Protein AF-A0A1H1LG69-F1 (afdb_monomer)

Sequence (280 aa):
MKAALLSVALVLSQLLGALAPTVALAAESSSWFDNPNGTRYISDVVGVTREQVVGELESHQGDSFYLGTPYLGLGDTGDMPRPNGDHGSYRAGMQCTGFVCYVMAAAGGNPYSALSTNGANWWNTNVWERICKAQDVVSYRFDTKEELLASGLAQRGDIIVATPDSSVPVSGTDRYGNTWDGHAGFFWGSSPSDDLMWHSVHSSNGFGTIESGNQTSAIQGKVWPSHYILIPLGQSRGRVTVTKASSDPAVTDGNTLYSVGEPYTASSLTRAARRTRGCA

Organism: NCBI:txid604330

Structure (mmCIF, N/CA/C/O backbone):
data_AF-A0A1H1LG69-F1
#
_entry.id   AF-A0A1H1LG69-F1
#
loop_
_atom_site.group_PDB
_atom_site.id
_atom_site.type_symbol
_atom_site.label_atom_id
_atom_site.label_alt_id
_atom_site.label_comp_id
_atom_site.label_asym_id
_atom_site.label_entity_id
_atom_site.label_seq_id
_atom_site.pdbx_PDB_ins_code
_atom_site.Cartn_x
_atom_site.Cartn_y
_atom_site.Cartn_z
_atom_site.occupancy
_atom_site.B_iso_or_equiv
_atom_site.auth_seq_id
_atom_site.auth_comp_id
_atom_site.auth_asym_id
_atom_site.auth_atom_id
_atom_site.pdbx_PDB_model_num
ATOM 1 N N . MET A 1 1 ? -8.759 56.952 61.881 1.00 35.69 1 MET A N 1
ATOM 2 C CA . MET A 1 1 ? -7.700 57.410 60.954 1.00 35.69 1 MET A CA 1
ATOM 3 C C . MET A 1 1 ? -6.844 56.176 60.660 1.00 35.69 1 MET A C 1
ATOM 5 O O . MET A 1 1 ? -6.066 55.820 61.522 1.00 35.69 1 MET A O 1
ATOM 9 N N . LYS A 1 2 ? -7.125 55.272 59.706 1.00 37.56 2 LYS A N 1
ATOM 10 C CA . LYS A 1 2 ? -7.403 55.354 58.251 1.00 37.56 2 LYS A CA 1
ATOM 11 C C . LYS A 1 2 ? -6.275 56.027 57.453 1.00 37.56 2 LYS A C 1
ATOM 13 O O . LYS A 1 2 ? -6.295 57.245 57.355 1.00 37.56 2 LYS A O 1
ATOM 18 N N . ALA A 1 3 ? -5.364 55.205 56.915 1.00 29.89 3 ALA A N 1
ATOM 19 C CA . ALA A 1 3 ? -4.505 55.357 55.719 1.00 29.89 3 ALA A CA 1
ATOM 20 C C . ALA A 1 3 ? -3.266 54.450 55.935 1.00 29.89 3 ALA A C 1
ATOM 22 O O . ALA A 1 3 ? -2.691 54.500 57.009 1.00 29.89 3 ALA A O 1
ATOM 23 N N . ALA A 1 4 ? -2.800 53.567 55.054 1.00 35.19 4 ALA A N 1
ATOM 24 C CA . ALA A 1 4 ? -3.052 53.381 53.638 1.00 35.19 4 ALA A CA 1
ATOM 25 C C . ALA A 1 4 ? -2.949 51.880 53.286 1.00 35.19 4 ALA A C 1
ATOM 27 O O . ALA A 1 4 ? -1.877 51.284 53.315 1.00 35.19 4 ALA A O 1
ATOM 28 N N . LEU A 1 5 ? -4.092 51.287 52.941 1.00 39.22 5 LEU A N 1
ATOM 29 C CA . LEU A 1 5 ? -4.178 50.284 51.885 1.00 39.22 5 LEU A CA 1
ATOM 30 C C . LEU A 1 5 ? -4.188 51.076 50.578 1.00 39.22 5 LEU A C 1
ATOM 32 O O . LEU A 1 5 ? -5.086 51.894 50.423 1.00 39.22 5 LEU A O 1
ATOM 36 N N . LEU A 1 6 ? -3.225 50.869 49.684 1.00 38.31 6 LEU A N 1
ATOM 37 C CA . LEU A 1 6 ? -3.410 50.926 48.229 1.00 38.31 6 LEU A CA 1
ATOM 38 C C . LEU A 1 6 ? -2.076 50.575 47.552 1.00 38.31 6 LEU A C 1
ATOM 40 O O . LEU A 1 6 ? -1.041 51.135 47.903 1.00 38.31 6 LEU A O 1
ATOM 44 N N . SER A 1 7 ? -2.152 49.727 46.524 1.00 40.62 7 SER A N 1
ATOM 45 C CA . SER A 1 7 ? -1.135 49.533 45.472 1.00 40.62 7 SER A CA 1
ATOM 46 C C . SER A 1 7 ? -0.167 48.350 45.583 1.00 40.62 7 SER A C 1
ATOM 48 O O . SER A 1 7 ? 1.003 48.512 45.278 1.00 40.62 7 SER A O 1
ATOM 50 N N . VAL A 1 8 ? -0.649 47.135 45.883 1.00 35.25 8 VAL A N 1
ATOM 51 C CA . VAL A 1 8 ? -0.059 45.897 45.301 1.00 35.25 8 VAL A CA 1
ATOM 52 C C . VAL A 1 8 ? -1.152 44.843 45.033 1.00 35.25 8 VAL A C 1
ATOM 54 O O . VAL A 1 8 ? -1.027 43.679 45.390 1.00 35.25 8 VAL A O 1
ATOM 57 N N . ALA A 1 9 ? -2.282 45.249 44.448 1.00 38.50 9 ALA A N 1
ATOM 58 C CA . ALA A 1 9 ? -3.373 44.330 44.080 1.00 38.50 9 ALA A CA 1
ATOM 59 C C . ALA A 1 9 ? -3.792 44.452 42.604 1.00 38.50 9 ALA A C 1
ATOM 61 O O . ALA A 1 9 ? -4.880 44.026 42.231 1.00 38.50 9 ALA A O 1
ATOM 62 N N . LEU A 1 10 ? -2.941 45.029 41.748 1.00 38.44 10 LEU A N 1
ATOM 63 C CA . LEU A 1 10 ? -3.283 45.273 40.344 1.00 38.44 10 LEU A CA 1
ATOM 64 C C . LEU A 1 10 ? -2.155 44.916 39.365 1.00 38.44 10 LEU A C 1
ATOM 66 O O . LEU A 1 10 ? -1.914 45.657 38.427 1.00 38.44 10 LEU A O 1
ATOM 70 N N . VAL A 1 11 ? -1.453 43.795 39.564 1.00 38.53 11 VAL A N 1
ATOM 71 C CA . VAL A 1 11 ? -0.605 43.204 38.498 1.00 38.53 11 VAL A CA 1
ATOM 72 C C . VAL A 1 11 ? -0.651 41.668 38.520 1.00 38.53 11 VAL A C 1
ATOM 74 O O . VAL A 1 11 ? 0.306 40.995 38.169 1.00 38.53 11 VAL A O 1
ATOM 77 N N . LEU A 1 12 ? -1.762 41.071 38.962 1.00 34.59 12 LEU A N 1
ATOM 78 C CA . LEU A 1 12 ? -1.908 39.605 38.972 1.00 34.59 12 LEU A CA 1
ATOM 79 C C . LEU A 1 12 ? -3.299 39.123 38.543 1.00 34.59 12 LEU A C 1
ATOM 81 O O . LEU A 1 12 ? -3.711 38.024 38.888 1.00 34.59 12 LEU A O 1
ATOM 85 N N . SER A 1 13 ? -4.017 39.933 37.756 1.00 40.59 13 SER A N 1
ATOM 86 C CA . SER A 1 13 ? -5.320 39.549 37.187 1.00 40.59 13 SER A CA 1
ATOM 87 C C . SER A 1 13 ? -5.442 39.808 35.676 1.00 40.59 13 SER A C 1
ATOM 89 O O . SER A 1 13 ? -6.539 39.953 35.152 1.00 40.59 13 SER A O 1
ATOM 91 N N . GLN A 1 14 ? -4.324 39.880 34.944 1.00 38.34 14 GLN A N 1
ATOM 92 C CA . GLN A 1 14 ? -4.348 40.058 33.479 1.00 38.34 14 GLN A CA 1
ATOM 93 C C . GLN A 1 14 ? -3.529 39.023 32.695 1.00 38.34 14 GLN A C 1
ATOM 95 O O . GLN A 1 14 ? -3.223 39.237 31.530 1.00 38.34 14 GLN A O 1
ATOM 100 N N . LEU A 1 15 ? -3.216 37.869 33.290 1.00 37.44 15 LEU A N 1
ATOM 101 C CA . LEU A 1 15 ? -2.534 36.782 32.572 1.00 37.44 15 LEU A CA 1
ATOM 102 C C . LEU A 1 15 ? -3.191 35.407 32.759 1.00 37.44 15 LEU A C 1
ATOM 104 O O . LEU A 1 15 ? -2.518 34.385 32.740 1.00 37.44 15 LEU A O 1
ATOM 108 N N . LEU A 1 16 ? -4.519 35.365 32.901 1.00 41.06 16 LEU A N 1
ATOM 109 C CA . LEU A 1 16 ? -5.282 34.107 32.871 1.00 41.06 16 LEU A CA 1
ATOM 110 C C . LEU A 1 16 ? -6.339 34.063 31.758 1.00 41.06 16 LEU A C 1
ATOM 112 O O . LEU A 1 16 ? -7.378 33.427 31.889 1.00 41.06 16 LEU A O 1
ATOM 116 N N . GLY A 1 17 ? -6.073 34.723 30.632 1.00 45.50 17 GLY A N 1
ATOM 117 C CA . GLY A 1 17 ? -7.005 34.732 29.509 1.00 45.50 17 GLY A CA 1
ATOM 118 C C . GLY A 1 17 ? -6.326 34.956 28.170 1.00 45.50 17 GLY A C 1
ATOM 119 O O . GLY A 1 17 ? -6.557 36.000 27.583 1.00 45.50 17 GLY A O 1
ATOM 120 N N . ALA A 1 18 ? -5.484 34.017 27.714 1.00 44.59 18 ALA A N 1
ATOM 121 C CA . ALA A 1 18 ? -5.120 33.864 26.290 1.00 44.59 18 ALA A CA 1
ATOM 122 C C . ALA A 1 18 ? -4.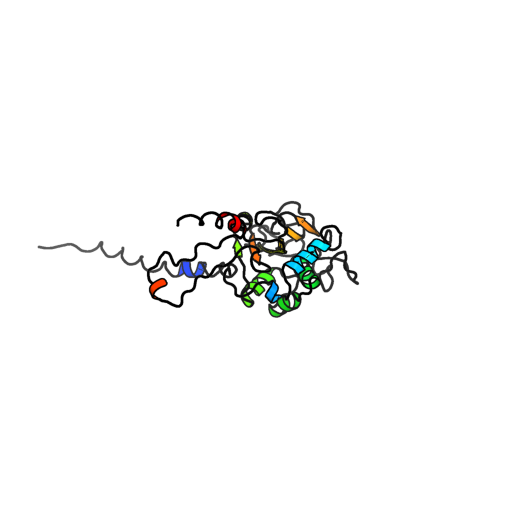224 32.636 25.978 1.00 44.59 18 ALA A C 1
ATOM 124 O O . ALA A 1 18 ? -3.434 32.691 25.044 1.00 44.59 18 ALA A O 1
ATOM 125 N N . LEU A 1 19 ? -4.313 31.515 26.708 1.00 39.50 19 LEU A N 1
ATOM 126 C CA . LEU A 1 19 ? -3.614 30.275 26.294 1.00 39.50 19 LEU A CA 1
ATOM 127 C C . LEU A 1 19 ? -4.517 29.276 25.550 1.00 39.50 19 LEU A C 1
ATOM 129 O O . LEU A 1 19 ? -4.058 28.218 25.134 1.00 39.50 19 LEU A O 1
ATOM 133 N N . ALA A 1 20 ? -5.788 29.623 25.340 1.00 48.28 20 ALA A N 1
ATOM 134 C CA . ALA A 1 20 ? -6.781 28.736 24.741 1.00 48.28 20 ALA A CA 1
ATOM 135 C C . ALA A 1 20 ? -7.027 28.850 23.213 1.00 48.28 20 ALA A C 1
ATOM 137 O O . ALA A 1 20 ? -7.904 28.128 22.751 1.00 48.28 20 ALA A O 1
ATOM 138 N N . PRO A 1 21 ? -6.301 29.644 22.390 1.00 38.34 21 PRO A N 1
ATOM 139 C CA . PRO A 1 21 ? -6.379 29.461 20.931 1.00 38.34 21 PRO A CA 1
ATOM 140 C C . PRO A 1 21 ? -5.129 28.839 20.289 1.00 38.34 21 PRO A C 1
ATOM 142 O O . PRO A 1 21 ? -5.211 28.354 19.165 1.00 38.34 21 PRO A O 1
ATOM 145 N N . THR A 1 22 ? -3.973 28.811 20.958 1.00 36.41 22 THR A N 1
ATOM 146 C CA . THR A 1 22 ? -2.712 28.410 20.301 1.00 36.41 22 THR A CA 1
ATOM 147 C C . THR A 1 22 ? -2.498 26.898 20.257 1.00 36.41 22 THR A C 1
ATOM 149 O O . THR A 1 22 ? -1.885 26.401 19.319 1.00 36.41 22 THR A O 1
ATOM 152 N N . VAL A 1 23 ? -3.037 26.151 21.228 1.00 38.22 23 VAL A N 1
ATOM 153 C CA . VAL A 1 23 ? -2.957 24.676 21.233 1.00 38.22 23 VAL A CA 1
ATOM 154 C C . VAL A 1 23 ? -3.992 24.058 20.283 1.00 38.22 23 VAL A C 1
ATOM 156 O O . VAL A 1 23 ? -3.733 23.016 19.693 1.00 38.22 23 VAL A O 1
ATOM 159 N N . ALA A 1 24 ? -5.127 24.731 20.056 1.00 37.66 24 ALA A N 1
ATOM 160 C CA . ALA A 1 24 ? -6.158 24.259 19.130 1.00 37.66 24 ALA A CA 1
ATOM 161 C C . ALA A 1 24 ? -5.717 24.350 17.656 1.00 37.66 24 ALA A C 1
ATOM 163 O O . ALA A 1 24 ? -5.999 23.438 16.890 1.00 37.66 24 ALA A O 1
ATOM 164 N N . LEU A 1 25 ? -4.952 25.382 17.267 1.00 38.91 25 LEU A N 1
ATOM 165 C CA . LEU A 1 25 ? -4.423 25.491 15.897 1.00 38.91 25 LEU A CA 1
ATOM 166 C C . LEU A 1 25 ? -3.211 24.583 15.616 1.00 38.91 25 LEU A C 1
ATOM 168 O O . LEU A 1 25 ? -2.902 24.339 14.453 1.00 38.91 25 LEU A O 1
ATOM 172 N N . ALA A 1 26 ? -2.528 24.075 16.647 1.00 36.53 26 ALA A N 1
ATOM 173 C CA . ALA A 1 26 ? -1.425 23.123 16.483 1.00 36.53 26 ALA A CA 1
ATOM 174 C C . ALA A 1 26 ? -1.895 21.655 16.415 1.00 36.53 26 ALA A C 1
ATOM 176 O O . ALA A 1 26 ? -1.141 20.799 15.963 1.00 36.53 26 ALA A O 1
ATOM 177 N N . ALA A 1 27 ? -3.133 21.361 16.831 1.00 38.38 27 ALA A N 1
ATOM 178 C CA . ALA A 1 27 ? -3.721 20.020 16.781 1.00 38.38 27 ALA A CA 1
ATOM 179 C C . ALA A 1 27 ? -4.446 19.704 15.455 1.00 38.38 27 ALA A C 1
ATOM 181 O O . ALA A 1 27 ? -4.817 18.557 15.216 1.00 38.38 27 ALA A O 1
ATOM 182 N N . GLU A 1 28 ? -4.637 20.690 14.572 1.00 40.91 28 GLU A N 1
ATOM 183 C CA . GLU A 1 28 ? -5.332 20.492 13.289 1.00 40.91 28 GLU A CA 1
ATOM 184 C C . GLU A 1 28 ? -4.417 20.114 12.110 1.00 40.91 28 GLU A C 1
ATOM 186 O O . GLU A 1 28 ? -4.904 19.920 10.997 1.00 40.91 28 GLU A O 1
ATOM 191 N N . SER A 1 29 ? -3.104 19.955 12.309 1.00 41.72 29 SER A N 1
ATOM 192 C CA . SER A 1 29 ? -2.175 19.667 11.202 1.00 41.72 29 SER A CA 1
ATOM 193 C C . SER A 1 29 ? -1.642 18.229 11.119 1.00 41.72 29 SER A C 1
ATOM 195 O O . SER A 1 29 ? -0.952 17.922 10.149 1.00 41.72 29 SER A O 1
ATOM 197 N N . SER A 1 30 ? -2.003 17.318 12.036 1.00 45.19 30 SER A N 1
ATOM 198 C CA . SER A 1 30 ? -1.575 15.899 11.994 1.00 45.19 30 SER A CA 1
ATOM 199 C C . SER A 1 30 ? -2.700 14.859 12.131 1.00 45.19 30 SER A C 1
ATOM 201 O O . SER A 1 30 ? -2.449 13.667 11.960 1.00 45.19 30 SER A O 1
ATOM 203 N N . SER A 1 31 ? -3.941 15.280 12.401 1.00 50.12 31 SER A N 1
ATOM 204 C CA . SER A 1 31 ? -5.047 14.388 12.792 1.00 50.12 31 SER A CA 1
ATOM 205 C C . SER A 1 31 ? -5.848 13.784 11.637 1.00 50.12 31 SER A C 1
ATOM 207 O O . SER A 1 31 ? -6.587 12.831 11.843 1.00 50.12 31 SER A O 1
ATOM 209 N N . TRP A 1 32 ? -5.729 14.305 10.416 1.00 55.59 32 TRP A N 1
ATOM 210 C CA . TRP A 1 32 ? -6.651 13.925 9.339 1.00 55.59 32 TRP A CA 1
ATOM 211 C C . TRP A 1 32 ? -6.414 12.517 8.769 1.00 55.59 32 TRP A C 1
ATOM 213 O O . TRP A 1 32 ? -7.312 11.947 8.154 1.00 55.59 32 TRP A O 1
ATOM 223 N N . PHE A 1 33 ? -5.215 11.961 8.954 1.00 67.75 33 PHE A N 1
ATOM 224 C CA . PHE A 1 33 ? -4.860 10.605 8.523 1.00 67.75 33 PHE A CA 1
ATOM 225 C C . PHE A 1 33 ? -5.370 9.512 9.444 1.00 67.75 33 PHE A C 1
ATOM 227 O O . PHE A 1 33 ? -5.476 8.358 9.030 1.00 67.75 33 PHE A O 1
ATOM 234 N N . ASP A 1 34 ? -5.625 9.863 10.697 1.00 87.69 34 ASP A N 1
ATOM 235 C CA . ASP A 1 34 ? -6.194 8.943 11.656 1.00 87.69 34 ASP A CA 1
ATOM 236 C C . ASP A 1 34 ? -7.715 9.020 11.522 1.00 87.69 34 ASP A C 1
ATOM 238 O O . ASP A 1 34 ? -8.390 9.824 12.163 1.00 87.69 34 ASP A O 1
ATOM 242 N N . ASN A 1 35 ? -8.244 8.217 10.600 1.00 92.88 35 ASN A N 1
ATOM 243 C CA . ASN A 1 35 ? -9.665 8.120 10.305 1.00 92.88 35 ASN A CA 1
ATOM 244 C C . ASN A 1 35 ? -10.183 6.711 10.634 1.00 92.88 35 ASN A C 1
ATOM 246 O O . ASN A 1 35 ? -10.581 5.964 9.737 1.00 92.88 35 ASN A O 1
ATOM 250 N N . PRO A 1 36 ? -10.212 6.310 11.918 1.00 91.50 36 PRO A N 1
ATOM 251 C CA . PRO A 1 36 ? -10.688 4.985 12.314 1.00 91.50 36 PRO A CA 1
ATOM 252 C C . PRO A 1 36 ? -12.183 4.768 12.024 1.00 91.50 36 PRO A C 1
ATOM 254 O O . PRO A 1 36 ? -12.643 3.627 12.032 1.00 91.50 36 PRO A O 1
ATOM 257 N N . ASN A 1 37 ? -12.931 5.851 11.779 1.00 89.38 37 ASN A N 1
ATOM 258 C CA . ASN A 1 37 ? -14.378 5.859 11.554 1.00 89.38 37 ASN A CA 1
ATOM 259 C C . ASN A 1 37 ? -14.764 6.119 10.088 1.00 89.38 37 ASN A C 1
ATOM 261 O O . ASN A 1 37 ? -15.932 6.411 9.826 1.00 89.38 37 ASN A O 1
ATOM 265 N N . GLY A 1 38 ? -13.809 6.032 9.154 1.00 92.38 38 GLY A N 1
ATOM 266 C CA . GLY A 1 38 ? -14.079 6.219 7.730 1.00 92.38 38 GLY A CA 1
ATOM 267 C C . GLY A 1 38 ? -15.199 5.306 7.228 1.00 92.38 38 GLY A C 1
ATOM 268 O O . GLY A 1 38 ? -15.365 4.171 7.683 1.00 92.38 38 GLY A O 1
ATOM 269 N N . THR A 1 39 ? -15.994 5.803 6.285 1.00 93.50 39 THR A N 1
ATOM 270 C CA . THR A 1 39 ? -17.161 5.079 5.757 1.00 93.50 39 THR A CA 1
ATOM 271 C C . THR A 1 39 ? -16.812 4.015 4.720 1.00 93.50 39 THR A C 1
ATOM 273 O O . THR A 1 39 ? -17.683 3.226 4.343 1.00 93.50 39 THR A O 1
ATOM 276 N N . ARG A 1 40 ? -15.562 3.978 4.240 1.00 95.19 40 ARG A N 1
ATOM 277 C CA . ARG A 1 40 ? -15.105 3.072 3.176 1.00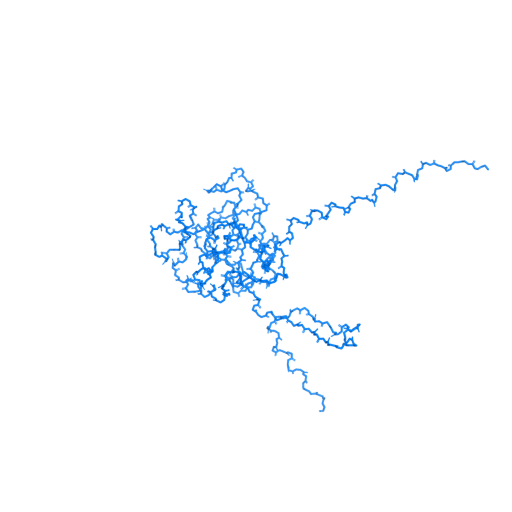 95.19 40 ARG A CA 1
ATOM 278 C C . ARG A 1 40 ? -13.733 2.485 3.479 1.00 95.19 40 ARG A C 1
ATOM 280 O O . ARG A 1 40 ? -12.924 3.085 4.177 1.00 95.19 40 ARG A O 1
ATOM 287 N N . TYR A 1 41 ? -13.427 1.342 2.886 1.00 97.00 41 TYR A N 1
ATOM 288 C CA . TYR A 1 41 ? -12.067 0.811 2.804 1.00 97.00 41 TYR A CA 1
ATOM 289 C C . TYR A 1 41 ? -11.454 1.104 1.434 1.00 97.00 41 TYR A C 1
ATOM 291 O O . TYR A 1 41 ? -12.166 1.364 0.462 1.00 97.00 41 TYR A O 1
ATOM 299 N N . ILE A 1 42 ? -10.122 1.045 1.322 1.00 96.81 42 ILE A N 1
ATOM 300 C CA . ILE A 1 42 ? -9.445 1.325 0.042 1.00 96.81 42 ILE A CA 1
ATOM 301 C C . ILE A 1 42 ? -9.872 0.333 -1.053 1.00 96.81 42 ILE A C 1
ATOM 303 O O . ILE A 1 42 ? -9.978 0.711 -2.218 1.00 96.81 42 ILE A O 1
ATOM 307 N N . SER A 1 43 ? -10.229 -0.893 -0.662 1.00 96.75 43 SER A N 1
ATOM 308 C CA . SER A 1 43 ? -10.890 -1.909 -1.491 1.00 96.75 43 SER A CA 1
ATOM 309 C C . SER A 1 43 ? -12.143 -1.391 -2.198 1.00 96.75 43 SER A C 1
ATOM 311 O O . SER A 1 43 ? -12.307 -1.605 -3.398 1.00 96.75 43 SER A O 1
ATOM 313 N N . ASP A 1 44 ? -12.993 -0.650 -1.482 1.00 96.62 44 ASP A N 1
ATOM 314 C CA . ASP A 1 44 ? -14.245 -0.104 -2.014 1.00 96.62 44 ASP A CA 1
ATOM 315 C C . ASP A 1 44 ? -13.984 1.035 -3.000 1.00 96.62 44 ASP A C 1
ATOM 317 O O . ASP A 1 44 ? -14.818 1.327 -3.856 1.00 96.62 44 ASP A O 1
ATOM 321 N N . VAL A 1 45 ? -12.853 1.729 -2.848 1.00 96.31 45 VAL A N 1
ATOM 322 C CA . VAL A 1 45 ? -12.450 2.841 -3.715 1.00 96.31 45 VAL A CA 1
ATOM 323 C C . VAL A 1 45 ? -11.890 2.327 -5.034 1.00 96.31 45 VAL A C 1
ATOM 325 O O . VAL A 1 45 ? -12.238 2.857 -6.087 1.00 96.31 45 VAL A O 1
ATOM 328 N N . VAL A 1 46 ? -11.033 1.306 -4.988 1.00 96.56 46 VAL A N 1
ATOM 329 C CA . VAL A 1 46 ? -10.353 0.784 -6.184 1.00 96.56 46 VAL A CA 1
ATOM 330 C C . VAL A 1 46 ? -11.089 -0.386 -6.839 1.00 96.56 46 VAL A C 1
ATOM 332 O O . VAL A 1 46 ? -10.761 -0.735 -7.968 1.00 96.56 46 VAL A O 1
ATOM 335 N N . GLY A 1 47 ? -12.078 -0.984 -6.171 1.00 97.19 47 GLY A N 1
ATOM 336 C CA . GLY A 1 47 ? -12.889 -2.075 -6.715 1.00 97.19 47 GLY A CA 1
ATOM 337 C C . GLY A 1 47 ? -12.224 -3.454 -6.658 1.00 97.19 47 GLY A C 1
ATOM 338 O O . GLY A 1 47 ? -12.330 -4.207 -7.619 1.00 97.19 47 GLY A O 1
ATOM 339 N N . VAL A 1 48 ? -11.549 -3.787 -5.553 1.00 97.44 48 VAL A N 1
ATOM 340 C CA . VAL A 1 48 ? -10.980 -5.130 -5.283 1.00 97.44 48 VAL A CA 1
ATOM 341 C C . VAL A 1 48 ? -11.326 -5.584 -3.875 1.00 97.44 48 VAL A C 1
ATOM 343 O O . VAL A 1 48 ? -11.662 -4.755 -3.040 1.00 97.44 48 VAL A O 1
ATOM 346 N N . THR A 1 49 ? -11.176 -6.868 -3.565 1.00 96.62 49 THR A N 1
ATOM 347 C CA . THR A 1 49 ? -11.186 -7.369 -2.183 1.00 96.62 49 THR A CA 1
ATOM 348 C C . THR A 1 49 ? -9.774 -7.670 -1.681 1.00 96.62 49 THR A C 1
ATOM 350 O O . THR A 1 49 ? -8.836 -7.848 -2.464 1.00 96.62 49 THR A O 1
ATOM 353 N N . ARG A 1 50 ? -9.613 -7.792 -0.355 1.00 97.19 50 ARG A N 1
ATOM 354 C CA . ARG A 1 50 ? -8.354 -8.260 0.246 1.00 97.19 50 ARG A CA 1
ATOM 355 C C . ARG A 1 50 ? -7.943 -9.625 -0.298 1.00 97.19 50 ARG A C 1
ATOM 357 O O . ARG A 1 50 ? -6.769 -9.845 -0.558 1.00 97.19 50 ARG A O 1
ATOM 364 N N . GLU A 1 51 ? -8.898 -10.535 -0.470 1.00 96.38 51 GLU A N 1
ATOM 365 C CA . GLU A 1 51 ? -8.666 -11.879 -1.004 1.00 96.38 51 GLU A CA 1
ATOM 366 C C . GLU A 1 51 ? -8.066 -11.831 -2.409 1.00 96.38 51 GLU A C 1
ATOM 368 O O . GLU A 1 51 ? -7.159 -12.603 -2.692 1.00 96.38 51 GLU A O 1
ATOM 373 N N . GLN A 1 52 ? -8.539 -10.923 -3.268 1.00 98.31 52 GLN A N 1
ATOM 374 C CA . GLN A 1 52 ? -8.016 -10.778 -4.627 1.00 98.31 52 GLN A CA 1
ATOM 375 C C . GLN A 1 52 ? -6.583 -10.239 -4.619 1.00 98.31 52 GLN A C 1
ATOM 377 O O . GLN A 1 52 ? -5.719 -10.804 -5.281 1.00 98.31 52 GLN A O 1
ATOM 382 N N . VAL A 1 53 ? -6.309 -9.196 -3.828 1.00 98.56 53 VAL A N 1
ATOM 383 C CA . VAL A 1 53 ? -4.958 -8.614 -3.723 1.00 98.56 53 VAL A CA 1
ATOM 384 C C . VAL A 1 53 ? -3.967 -9.601 -3.107 1.00 98.56 53 VAL A C 1
ATOM 386 O O . VAL A 1 53 ? -2.865 -9.777 -3.619 1.00 98.56 53 VAL A O 1
ATOM 389 N N . VAL A 1 54 ? -4.349 -10.267 -2.014 1.00 98.38 54 VAL A N 1
ATOM 390 C CA . VAL A 1 54 ? -3.499 -11.281 -1.379 1.00 98.38 54 VAL A CA 1
ATOM 391 C C . VAL A 1 54 ? -3.312 -12.478 -2.306 1.00 98.38 54 VAL A C 1
ATOM 393 O O . VAL A 1 54 ? -2.195 -12.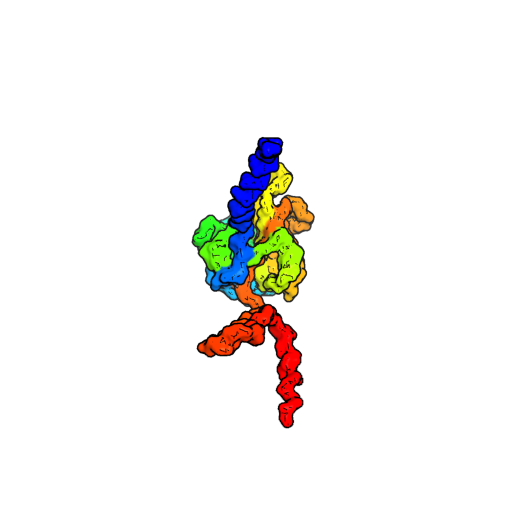960 -2.411 1.00 98.38 54 VAL A O 1
ATOM 396 N N . GLY A 1 55 ? -4.356 -12.916 -3.014 1.00 98.31 55 GLY A N 1
ATOM 397 C CA . GLY A 1 55 ? -4.269 -14.012 -3.978 1.00 98.31 55 GLY A CA 1
ATOM 398 C C . GLY A 1 55 ? -3.294 -13.728 -5.122 1.00 98.31 55 GLY A C 1
ATOM 399 O O . GLY A 1 55 ? -2.487 -14.594 -5.442 1.00 98.31 55 GLY A O 1
ATOM 400 N N . GLU A 1 56 ? -3.318 -12.512 -5.675 1.00 98.56 56 GLU A N 1
ATOM 401 C CA . GLU A 1 56 ? -2.368 -12.045 -6.698 1.00 98.56 56 GLU A CA 1
ATOM 402 C C . GLU A 1 56 ? -0.918 -12.039 -6.186 1.00 98.56 56 GLU A C 1
ATOM 404 O O . GLU A 1 56 ? 0.010 -12.472 -6.864 1.00 98.56 56 GLU A O 1
ATOM 409 N N . LEU A 1 57 ? -0.692 -11.574 -4.958 1.00 98.50 57 LEU A N 1
ATOM 410 C CA . LEU A 1 57 ? 0.645 -11.612 -4.362 1.00 98.50 57 LEU A CA 1
ATOM 411 C C . LEU A 1 57 ? 1.084 -13.058 -4.066 1.00 98.50 57 LEU A C 1
ATOM 413 O O . LEU A 1 57 ? 2.218 -13.438 -4.348 1.00 98.50 57 LEU A O 1
ATOM 417 N N . GLU A 1 58 ? 0.195 -13.894 -3.525 1.00 98.38 58 GLU A N 1
ATOM 418 C CA . GLU A 1 58 ? 0.486 -15.292 -3.184 1.00 98.38 58 GLU A CA 1
ATOM 419 C C . GLU A 1 58 ? 0.749 -16.163 -4.421 1.00 98.38 58 GLU A C 1
ATOM 421 O O . GLU A 1 58 ? 1.571 -17.078 -4.332 1.00 98.38 58 GLU A O 1
ATOM 426 N N . SER A 1 59 ? 0.137 -15.876 -5.579 1.00 98.12 59 SER A N 1
ATOM 427 C CA . SER A 1 59 ? 0.449 -16.581 -6.833 1.00 98.12 59 SER A CA 1
ATOM 428 C C . SER A 1 59 ? 1.864 -16.307 -7.337 1.00 98.12 59 SER A C 1
ATOM 430 O O . SER A 1 59 ? 2.415 -17.140 -8.054 1.00 98.12 59 SER A O 1
ATOM 432 N N . HIS A 1 60 ? 2.468 -15.196 -6.909 1.00 97.88 60 HIS A N 1
ATOM 433 C CA . HIS A 1 60 ? 3.790 -14.737 -7.338 1.00 97.88 60 HIS A CA 1
ATOM 434 C C . HIS A 1 60 ? 4.839 -14.712 -6.213 1.00 97.88 60 HIS A C 1
ATOM 436 O O . HIS A 1 60 ? 5.965 -14.258 -6.404 1.00 97.88 60 HIS A O 1
ATOM 442 N N . GLN A 1 61 ? 4.515 -15.228 -5.021 1.00 95.50 61 GLN A N 1
ATOM 443 C CA . GLN A 1 61 ? 5.442 -15.237 -3.875 1.00 95.50 61 GLN A CA 1
ATOM 444 C C . GLN A 1 61 ? 6.657 -16.156 -4.074 1.00 95.50 61 GLN A C 1
ATOM 446 O O . GLN A 1 61 ? 7.651 -16.031 -3.364 1.00 95.50 61 GLN A O 1
ATOM 451 N N . GLY A 1 62 ? 6.547 -17.117 -4.996 1.00 94.50 62 GLY A N 1
ATOM 452 C CA . GLY A 1 62 ? 7.568 -18.128 -5.278 1.00 94.50 62 GLY A CA 1
ATOM 453 C C . GLY A 1 62 ? 8.238 -17.980 -6.642 1.00 94.50 62 GLY A C 1
ATOM 454 O O . GLY A 1 62 ? 8.995 -18.869 -7.027 1.00 94.50 62 GLY A O 1
ATOM 455 N N . ASP A 1 63 ? 7.950 -16.909 -7.384 1.00 96.94 63 ASP A N 1
ATOM 456 C CA . ASP A 1 63 ? 8.500 -16.680 -8.717 1.00 96.94 63 ASP A CA 1
ATOM 457 C C . ASP A 1 63 ? 9.164 -15.298 -8.843 1.00 96.94 63 ASP A C 1
ATOM 459 O O . ASP A 1 63 ? 9.302 -14.544 -7.879 1.00 96.94 63 ASP A O 1
ATOM 463 N N . SER A 1 64 ? 9.646 -14.988 -10.046 1.00 96.00 64 SER A N 1
ATOM 464 C CA . SER A 1 64 ? 10.288 -13.713 -10.365 1.00 96.00 64 SER A CA 1
ATOM 465 C C . SER A 1 64 ? 9.349 -12.746 -11.085 1.00 96.00 64 SER A C 1
ATOM 467 O O . SER A 1 64 ? 9.838 -11.881 -11.812 1.00 96.00 64 SER A O 1
ATOM 469 N N . PHE A 1 65 ? 8.025 -12.912 -10.974 1.00 97.94 65 PHE A N 1
ATOM 470 C CA . PHE A 1 65 ? 7.074 -12.013 -11.624 1.00 97.94 65 PHE A CA 1
ATOM 471 C C . PHE A 1 65 ? 7.234 -10.611 -11.040 1.00 97.94 65 PHE A C 1
ATOM 473 O O . PHE A 1 65 ? 7.629 -9.694 -11.758 1.00 97.94 65 PHE A O 1
ATOM 480 N N . TYR A 1 66 ? 7.045 -10.469 -9.724 1.00 98.12 66 TYR A N 1
ATOM 481 C CA . TYR A 1 66 ? 7.309 -9.224 -8.998 1.00 98.12 66 TYR A CA 1
ATOM 482 C C . TYR A 1 66 ? 8.729 -9.169 -8.437 1.00 98.12 66 TYR A C 1
ATOM 484 O O . TYR A 1 66 ? 9.433 -8.184 -8.678 1.00 98.12 66 TYR A O 1
ATOM 492 N N . LEU A 1 67 ? 9.154 -10.210 -7.713 1.00 97.25 67 LEU A N 1
ATOM 493 C CA . LEU A 1 67 ? 10.418 -10.220 -6.974 1.00 97.25 67 LEU A CA 1
ATOM 494 C C . LEU A 1 67 ? 11.617 -9.972 -7.896 1.00 97.25 67 LEU A C 1
ATOM 496 O O . LEU A 1 67 ? 11.720 -10.512 -8.998 1.00 97.25 67 LEU A O 1
ATOM 500 N N . GLY A 1 68 ? 12.527 -9.114 -7.439 1.00 95.25 68 GLY A N 1
ATOM 501 C CA . GLY A 1 68 ? 13.709 -8.714 -8.196 1.00 95.25 68 GLY A CA 1
ATOM 502 C C . GLY A 1 68 ? 13.428 -7.743 -9.346 1.00 95.25 68 GLY A C 1
ATOM 503 O O . GLY A 1 68 ? 14.354 -7.404 -10.083 1.00 95.25 68 GLY A O 1
ATOM 504 N N . THR A 1 69 ? 12.189 -7.265 -9.530 1.00 96.56 69 THR A N 1
ATOM 505 C CA . THR A 1 69 ? 11.932 -6.186 -10.498 1.00 96.56 69 THR A CA 1
ATOM 506 C C . THR A 1 69 ? 12.728 -4.945 -10.089 1.00 96.56 69 THR A C 1
ATOM 508 O O . THR A 1 69 ? 12.607 -4.509 -8.940 1.00 96.56 69 THR A O 1
ATOM 511 N N . PRO A 1 70 ? 13.535 -4.347 -10.986 1.00 94.19 70 PRO A N 1
ATOM 512 C CA . PRO A 1 70 ? 14.329 -3.175 -10.645 1.00 94.19 70 PRO A CA 1
ATOM 513 C C . PRO A 1 70 ? 13.466 -1.988 -10.201 1.00 94.19 70 PRO A C 1
ATOM 515 O O . PRO A 1 70 ? 12.435 -1.685 -10.801 1.00 94.19 70 PRO A O 1
ATOM 518 N N . TYR A 1 71 ? 13.932 -1.251 -9.194 1.00 92.00 71 TYR A N 1
ATOM 519 C CA . TYR A 1 71 ? 13.371 0.064 -8.893 1.00 92.00 71 TYR A CA 1
ATOM 520 C C . TYR A 1 71 ? 13.985 1.099 -9.829 1.00 92.00 71 TYR A C 1
ATOM 522 O O . TYR A 1 71 ? 15.184 1.376 -9.750 1.00 92.00 71 TYR A O 1
ATOM 530 N N . LEU A 1 72 ? 13.168 1.679 -10.702 1.00 88.75 72 LEU A N 1
ATOM 531 C CA . LEU A 1 72 ? 13.605 2.650 -11.703 1.00 88.75 72 LEU A CA 1
ATOM 532 C C . LEU A 1 72 ? 13.046 4.045 -11.413 1.00 88.75 72 LEU A C 1
ATOM 534 O O . LEU A 1 72 ? 12.055 4.186 -10.704 1.00 88.75 72 LEU A O 1
ATOM 538 N N . GLY A 1 73 ? 13.699 5.093 -11.912 1.00 81.75 73 GLY A N 1
ATOM 539 C CA . GLY A 1 73 ? 13.119 6.437 -11.899 1.00 81.75 73 GLY A CA 1
ATOM 540 C C . GLY A 1 73 ? 12.045 6.578 -12.980 1.00 81.75 73 GLY A C 1
ATOM 541 O O . GLY A 1 73 ? 11.930 5.723 -13.858 1.00 81.75 73 GLY A O 1
ATOM 542 N N . LEU A 1 74 ? 11.283 7.673 -12.955 1.00 79.25 74 LEU A N 1
ATOM 543 C CA . LEU A 1 74 ? 10.273 7.953 -13.985 1.00 79.25 74 LEU A CA 1
ATOM 544 C C . LEU A 1 74 ? 10.849 8.036 -15.399 1.00 79.25 74 LEU A C 1
ATOM 546 O O . LEU A 1 74 ? 10.210 7.572 -16.324 1.00 79.25 74 LEU A O 1
ATOM 550 N N . GLY A 1 75 ? 12.049 8.596 -15.571 1.00 78.44 75 GLY A N 1
ATOM 551 C CA . GLY A 1 75 ? 12.682 8.677 -16.893 1.00 78.44 75 GLY A CA 1
ATOM 552 C C . GLY A 1 75 ? 13.121 7.320 -17.459 1.00 78.44 75 GLY A C 1
ATOM 553 O O . GLY A 1 75 ? 13.303 7.198 -18.665 1.00 78.44 75 GLY A O 1
ATOM 554 N N . ASP A 1 76 ? 13.274 6.313 -16.597 1.00 83.19 76 ASP A N 1
ATOM 555 C CA . ASP A 1 76 ? 13.741 4.967 -16.957 1.00 83.19 76 ASP A CA 1
ATOM 556 C C . ASP A 1 76 ? 12.605 3.936 -17.005 1.00 83.19 76 ASP A C 1
ATOM 558 O O . ASP A 1 76 ? 12.764 2.838 -17.543 1.00 83.19 76 ASP A O 1
ATOM 562 N N . THR A 1 77 ? 11.476 4.276 -16.389 1.00 78.38 77 THR A N 1
ATOM 563 C CA . THR A 1 77 ? 10.240 3.497 -16.418 1.00 78.38 77 THR A CA 1
ATOM 564 C C . THR A 1 77 ? 9.425 4.030 -17.580 1.00 78.38 77 THR A C 1
ATOM 566 O O . THR A 1 77 ? 9.376 5.237 -17.780 1.00 78.38 77 THR A O 1
ATOM 569 N N . GLY A 1 78 ? 8.824 3.154 -18.381 1.00 79.62 78 GLY A N 1
ATOM 570 C CA . GLY A 1 78 ? 7.926 3.608 -19.442 1.00 79.62 78 GLY A CA 1
ATOM 571 C C . GLY A 1 78 ? 6.672 4.285 -18.879 1.00 79.62 78 GLY A C 1
ATOM 572 O O . GLY A 1 78 ? 6.618 4.719 -17.730 1.00 79.62 78 GLY A O 1
ATOM 573 N N . ASP A 1 79 ? 5.611 4.306 -19.677 1.00 81.88 79 ASP A N 1
ATOM 574 C CA . ASP A 1 79 ? 4.374 5.019 -19.329 1.00 81.88 79 ASP A CA 1
ATOM 575 C C . ASP A 1 79 ? 3.652 4.469 -18.081 1.00 81.88 79 ASP A C 1
ATOM 577 O O . ASP A 1 79 ? 2.799 5.149 -17.505 1.00 81.88 79 ASP A O 1
ATOM 581 N N . MET A 1 80 ? 3.980 3.242 -17.656 1.00 88.81 80 MET A N 1
ATOM 582 C CA . MET A 1 80 ? 3.366 2.532 -16.530 1.00 88.81 80 MET A CA 1
ATOM 583 C C . MET A 1 80 ? 4.402 1.688 -15.763 1.00 88.81 80 MET A C 1
ATOM 585 O O . MET A 1 80 ? 5.394 1.247 -16.355 1.00 88.81 80 MET A O 1
ATOM 589 N N . PRO A 1 81 ? 4.179 1.387 -14.469 1.00 91.94 81 PRO A N 1
ATOM 590 C CA . PRO A 1 81 ? 4.997 0.412 -13.752 1.00 91.94 81 PRO A CA 1
ATOM 591 C C . PRO A 1 81 ? 4.887 -0.950 -14.442 1.00 91.94 81 PRO A C 1
ATOM 593 O O . PRO A 1 81 ? 3.804 -1.326 -14.884 1.00 91.94 81 PRO A O 1
ATOM 596 N N . ARG A 1 82 ? 5.998 -1.684 -14.541 1.00 93.50 82 ARG A N 1
ATOM 597 C CA . ARG A 1 82 ? 6.025 -2.997 -15.195 1.00 93.50 82 ARG A CA 1
ATOM 598 C C . ARG A 1 82 ? 6.846 -4.009 -14.393 1.00 93.50 82 ARG A C 1
ATOM 600 O O . ARG A 1 82 ? 8.053 -3.795 -14.244 1.00 93.50 82 ARG A O 1
ATOM 607 N N . PRO A 1 83 ? 6.243 -5.110 -13.918 1.00 96.12 83 PRO A N 1
ATOM 608 C CA . PRO A 1 83 ? 6.966 -6.199 -13.278 1.00 96.12 83 PRO A CA 1
ATOM 609 C C . PRO A 1 83 ? 7.792 -7.005 -14.288 1.00 96.12 83 PRO A C 1
ATOM 611 O O . PRO A 1 83 ? 7.532 -6.980 -15.491 1.00 96.12 83 PRO A O 1
ATOM 614 N N . ASN A 1 84 ? 8.791 -7.740 -13.803 1.00 96.06 84 ASN A N 1
ATOM 615 C CA . ASN A 1 84 ? 9.638 -8.607 -14.627 1.00 96.06 84 ASN A CA 1
ATOM 616 C C . ASN A 1 84 ? 8.834 -9.634 -15.437 1.00 96.06 84 ASN A C 1
ATOM 618 O O . ASN A 1 84 ? 9.197 -9.930 -16.575 1.00 96.06 84 ASN A O 1
ATOM 622 N N . GLY A 1 85 ? 7.771 -10.185 -14.846 1.00 94.31 85 GLY A N 1
ATOM 623 C CA . GLY A 1 85 ? 6.963 -11.231 -15.471 1.00 94.31 85 GLY A CA 1
ATOM 624 C C . GLY A 1 85 ? 5.905 -10.740 -16.463 1.00 94.31 85 GLY A C 1
ATOM 625 O O . GLY A 1 85 ? 5.324 -11.563 -17.165 1.00 94.31 85 GLY A O 1
ATOM 626 N N . ASP A 1 86 ? 5.665 -9.430 -16.563 1.00 93.81 86 ASP A N 1
ATOM 627 C CA . ASP A 1 86 ? 4.768 -8.873 -17.579 1.00 93.81 86 ASP A CA 1
ATOM 628 C C . ASP A 1 86 ? 5.523 -8.628 -18.890 1.00 93.81 86 ASP A C 1
ATOM 630 O O . ASP A 1 86 ? 6.662 -8.154 -18.887 1.00 93.81 86 ASP A O 1
ATOM 634 N N . HIS A 1 87 ? 4.899 -8.934 -20.025 1.00 85.69 87 HIS A N 1
ATOM 635 C CA . HIS A 1 87 ? 5.479 -8.828 -21.362 1.00 85.69 87 HIS A CA 1
ATOM 636 C C . HIS A 1 87 ? 5.061 -7.505 -22.026 1.00 85.69 87 HIS A C 1
ATOM 638 O O . HIS A 1 87 ? 3.894 -7.275 -22.314 1.00 85.69 87 HIS A O 1
ATOM 644 N N . GLY A 1 88 ? 6.030 -6.649 -22.352 1.00 81.75 88 GLY A N 1
ATOM 645 C CA . GLY A 1 88 ? 5.805 -5.305 -22.889 1.00 81.75 88 GLY A CA 1
ATOM 646 C C . GLY A 1 88 ? 7.012 -4.743 -23.649 1.00 81.75 88 GLY A C 1
ATOM 647 O O . GLY A 1 88 ? 8.067 -5.381 -23.739 1.00 81.75 88 GLY A O 1
ATOM 648 N N . SER A 1 89 ? 6.873 -3.532 -24.189 1.00 80.00 89 SER A N 1
ATOM 649 C CA . SER A 1 89 ? 7.848 -2.911 -25.103 1.00 80.00 89 SER A CA 1
ATOM 650 C C . SER A 1 89 ? 8.958 -2.092 -24.427 1.00 80.00 89 SER A C 1
ATOM 652 O O . SER A 1 89 ? 9.956 -1.788 -25.075 1.00 80.00 89 SER A O 1
ATOM 654 N N . TYR A 1 90 ? 8.820 -1.747 -23.143 1.00 85.12 90 TYR A N 1
ATOM 655 C CA . TYR A 1 90 ? 9.779 -0.923 -22.389 1.00 85.12 90 TYR A CA 1
ATOM 656 C C . TYR A 1 90 ? 10.373 -1.680 -21.201 1.00 85.12 90 TYR A C 1
ATOM 658 O O . TYR A 1 90 ? 9.787 -2.638 -20.720 1.00 85.12 90 TYR A O 1
ATOM 666 N N . ARG A 1 91 ? 11.538 -1.274 -20.700 1.00 88.12 91 ARG A N 1
ATOM 667 C CA . ARG A 1 91 ? 12.245 -2.002 -19.635 1.00 88.12 91 ARG A CA 1
ATOM 668 C C . ARG A 1 91 ? 11.369 -2.233 -18.389 1.00 88.12 91 ARG A C 1
ATOM 670 O O . ARG A 1 91 ? 10.697 -1.314 -17.933 1.00 88.12 91 ARG A O 1
ATOM 677 N N . ALA A 1 92 ? 11.419 -3.445 -17.827 1.00 93.19 92 ALA A N 1
ATOM 678 C CA . ALA A 1 92 ? 10.767 -3.755 -16.554 1.00 93.19 92 ALA A CA 1
ATOM 679 C C . ALA A 1 92 ? 11.326 -2.868 -15.428 1.00 93.19 92 ALA A C 1
ATOM 681 O O . ALA A 1 92 ? 12.544 -2.706 -15.291 1.00 93.19 92 ALA A O 1
ATOM 682 N N . GLY A 1 93 ? 10.426 -2.293 -14.638 1.00 93.62 93 GLY A N 1
ATOM 683 C CA . GLY A 1 93 ? 10.744 -1.347 -13.583 1.00 93.62 93 GLY A CA 1
ATOM 684 C C . GLY A 1 93 ? 9.507 -0.928 -12.800 1.00 93.62 93 GLY A C 1
ATOM 685 O O . GLY A 1 93 ? 8.453 -0.673 -13.384 1.00 93.62 93 GLY A O 1
ATOM 686 N N . MET A 1 94 ? 9.630 -0.845 -11.473 1.00 92.31 94 MET A N 1
ATOM 687 C CA . MET A 1 94 ? 8.516 -0.461 -10.601 1.00 92.31 94 MET A CA 1
ATOM 688 C C . MET A 1 94 ? 8.959 0.400 -9.423 1.00 92.31 94 MET A C 1
ATOM 690 O O . MET A 1 94 ? 9.891 0.062 -8.697 1.00 92.31 94 MET A O 1
ATOM 694 N N . GLN A 1 95 ? 8.218 1.472 -9.176 1.00 91.88 95 GLN A N 1
ATOM 695 C CA . GLN A 1 95 ? 8.326 2.316 -7.987 1.00 91.88 95 GLN A CA 1
ATOM 696 C C . GLN A 1 95 ? 7.430 1.759 -6.879 1.00 91.88 95 GLN A C 1
ATOM 698 O O . GLN A 1 95 ? 6.622 0.865 -7.117 1.00 91.88 95 GLN A O 1
ATOM 703 N N . CYS A 1 96 ? 7.535 2.310 -5.670 1.00 94.38 96 CYS A N 1
ATOM 704 C CA . CYS A 1 96 ? 6.742 1.875 -4.516 1.00 94.38 96 CYS A CA 1
ATOM 705 C C . CYS A 1 96 ? 5.224 1.944 -4.775 1.00 94.38 96 CYS A C 1
ATOM 707 O O . CYS A 1 96 ? 4.552 0.914 -4.795 1.00 94.38 96 CYS A O 1
ATOM 709 N N . THR A 1 97 ? 4.694 3.131 -5.075 1.00 94.56 97 THR A N 1
ATOM 710 C CA . THR A 1 97 ? 3.277 3.323 -5.430 1.00 94.56 97 THR A CA 1
ATOM 711 C C . THR A 1 97 ? 2.909 2.588 -6.716 1.00 94.56 97 THR A C 1
ATOM 713 O O . THR A 1 97 ? 1.847 1.977 -6.785 1.00 94.56 97 THR A O 1
ATOM 716 N N . GLY A 1 98 ? 3.813 2.565 -7.701 1.00 95.50 98 GLY A N 1
ATOM 717 C CA . GLY A 1 98 ? 3.595 1.874 -8.968 1.00 95.50 98 GLY A CA 1
ATOM 718 C C . GLY A 1 98 ? 3.357 0.378 -8.773 1.00 95.50 98 GLY A C 1
ATOM 719 O O . GLY A 1 98 ? 2.422 -0.164 -9.349 1.00 95.50 98 GLY A O 1
ATOM 720 N N . PHE A 1 99 ? 4.136 -0.264 -7.902 1.00 97.50 99 PHE A N 1
ATOM 721 C CA . PHE A 1 99 ? 3.946 -1.659 -7.510 1.00 97.50 99 PHE A CA 1
ATOM 722 C C . PHE A 1 99 ? 2.587 -1.885 -6.833 1.00 97.50 99 PHE A C 1
ATOM 724 O O . PHE A 1 99 ? 1.842 -2.763 -7.259 1.00 97.50 99 PHE A O 1
ATOM 731 N N . VAL A 1 100 ? 2.227 -1.069 -5.835 1.00 98.38 100 VAL A N 1
ATOM 732 C CA . VAL A 1 100 ? 0.932 -1.193 -5.138 1.00 98.38 100 VAL A CA 1
ATOM 733 C C . VAL A 1 100 ? -0.239 -1.061 -6.118 1.00 98.38 100 VAL A C 1
AT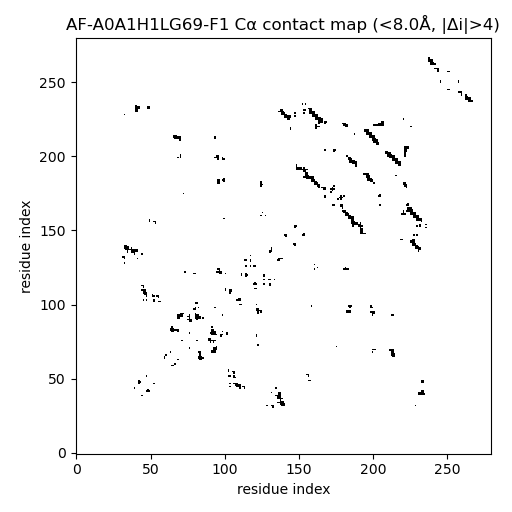OM 735 O O . VAL A 1 100 ? -1.173 -1.863 -6.093 1.00 98.38 100 VAL A O 1
ATOM 738 N N . CYS A 1 101 ? -0.184 -0.080 -7.023 1.00 97.12 101 CYS A N 1
ATOM 739 C CA . CYS A 1 101 ? -1.203 0.101 -8.052 1.00 97.12 101 CYS A CA 1
ATOM 740 C C . CYS A 1 101 ? -1.221 -1.045 -9.065 1.00 97.12 101 CYS A C 1
ATOM 742 O O . CYS A 1 101 ? -2.303 -1.489 -9.435 1.00 97.12 101 CYS A O 1
ATOM 744 N N . TYR A 1 102 ? -0.059 -1.542 -9.489 1.00 97.44 102 TYR A N 1
ATOM 745 C CA . TYR A 1 102 ? 0.004 -2.649 -10.437 1.00 97.44 102 TYR A CA 1
ATOM 746 C C . TYR A 1 102 ? -0.665 -3.898 -9.860 1.00 97.44 102 TYR A C 1
ATOM 748 O O . TYR A 1 102 ? -1.535 -4.467 -10.508 1.00 97.44 102 TYR A O 1
ATOM 756 N N . VAL A 1 103 ? -0.337 -4.280 -8.622 1.00 98.50 103 VAL A N 1
ATOM 757 C CA . VAL A 1 103 ? -0.929 -5.458 -7.967 1.00 98.50 103 VAL A CA 1
ATOM 758 C C . VAL A 1 103 ? -2.445 -5.318 -7.839 1.00 98.50 103 VAL A C 1
ATOM 760 O O . VAL A 1 103 ? -3.179 -6.241 -8.174 1.00 98.50 103 VAL A O 1
ATOM 763 N N . MET A 1 104 ? -2.948 -4.157 -7.406 1.00 98.44 104 MET A N 1
ATOM 764 C CA . MET A 1 104 ? -4.399 -3.952 -7.316 1.00 98.44 104 MET A CA 1
ATOM 765 C C . MET A 1 104 ? -5.085 -3.973 -8.689 1.00 98.44 104 MET A C 1
ATOM 767 O O . MET A 1 104 ? -6.220 -4.430 -8.786 1.00 98.44 104 MET A O 1
ATOM 771 N N . ALA A 1 105 ? -4.421 -3.506 -9.749 1.00 97.88 105 ALA A N 1
ATOM 772 C CA . ALA A 1 105 ? -4.945 -3.601 -11.109 1.00 97.88 105 ALA A CA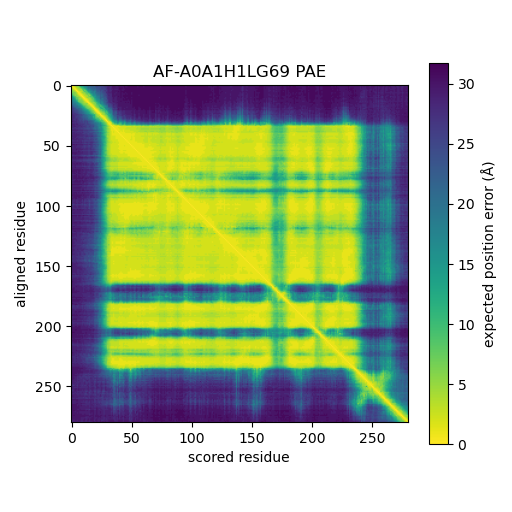 1
ATOM 773 C C . ALA A 1 105 ? -4.928 -5.048 -11.635 1.00 97.88 105 ALA A C 1
ATOM 775 O O . ALA A 1 105 ? -5.922 -5.496 -12.202 1.00 97.88 105 ALA A O 1
ATOM 776 N N . ALA A 1 106 ? -3.848 -5.797 -11.393 1.00 97.94 106 ALA A N 1
ATOM 777 C CA . ALA A 1 106 ? -3.730 -7.215 -11.739 1.00 97.94 106 ALA A CA 1
ATOM 778 C C . ALA A 1 106 ? -4.784 -8.071 -11.012 1.00 97.94 106 ALA A C 1
ATOM 780 O O . ALA A 1 106 ? -5.398 -8.948 -11.615 1.00 97.94 106 ALA A O 1
ATOM 781 N N . ALA A 1 107 ? -5.107 -7.713 -9.767 1.00 98.31 107 ALA A N 1
ATOM 782 C CA . ALA A 1 107 ? -6.198 -8.298 -8.987 1.00 98.31 107 ALA A CA 1
ATOM 783 C C . ALA A 1 107 ? -7.618 -7.947 -9.504 1.00 98.31 107 ALA A C 1
ATOM 785 O O . ALA A 1 107 ? -8.610 -8.407 -8.932 1.00 98.31 107 ALA A O 1
ATOM 786 N N . GLY A 1 108 ? -7.738 -7.144 -10.570 1.00 97.81 108 GLY A N 1
ATOM 787 C CA . GLY A 1 108 ? -9.001 -6.777 -11.222 1.00 97.81 108 GLY A CA 1
ATOM 788 C C . GLY A 1 108 ? -9.553 -5.395 -10.855 1.00 97.81 108 GLY A C 1
ATOM 789 O O . GLY A 1 108 ? -10.666 -5.059 -11.256 1.00 97.81 108 GLY A O 1
ATOM 790 N N . GLY A 1 109 ? -8.799 -4.597 -10.098 1.00 97.62 109 GLY A N 1
ATOM 791 C CA . GLY A 1 109 ? -9.187 -3.254 -9.676 1.00 97.62 109 GLY A CA 1
ATOM 792 C C . GLY A 1 109 ? -8.899 -2.157 -10.691 1.00 97.62 109 GLY A C 1
ATOM 793 O O . GLY A 1 109 ? -8.290 -2.361 -11.738 1.00 97.62 109 GLY A O 1
ATOM 794 N N . ASN A 1 110 ? -9.272 -0.934 -10.321 1.00 96.12 110 ASN A N 1
ATOM 795 C CA . ASN A 1 110 ? -8.956 0.282 -11.061 1.00 96.12 110 ASN A CA 1
ATOM 796 C C . ASN A 1 110 ? -8.319 1.360 -10.160 1.00 96.12 110 ASN A C 1
ATOM 798 O O . ASN A 1 110 ? -8.888 2.441 -9.963 1.00 96.12 110 ASN A O 1
ATOM 802 N N . PRO A 1 111 ? -7.121 1.098 -9.604 1.00 95.06 111 PRO A N 1
ATOM 803 C CA . PRO A 1 111 ? -6.434 2.070 -8.761 1.00 95.06 111 PRO A CA 1
ATOM 804 C C . PRO A 1 111 ? -6.082 3.341 -9.539 1.00 95.06 111 PRO A C 1
ATOM 806 O O . PRO A 1 111 ? -6.179 4.431 -8.989 1.00 95.06 111 PRO A O 1
ATOM 809 N N . TYR A 1 112 ? -5.752 3.239 -10.830 1.00 93.94 112 TYR A N 1
ATOM 810 C CA . TYR A 1 112 ? -5.365 4.388 -11.655 1.00 93.94 112 TYR A CA 1
ATOM 811 C C . TYR A 1 112 ? -6.484 5.422 -11.818 1.00 93.94 112 TYR A C 1
ATOM 813 O O . TYR A 1 112 ? -6.210 6.623 -11.783 1.00 93.94 112 TYR A O 1
ATOM 821 N N . SER A 1 113 ? -7.746 4.986 -11.900 1.00 92.50 113 SER A N 1
ATOM 822 C CA . SER A 1 113 ? -8.881 5.910 -11.843 1.00 92.50 113 SER A CA 1
ATOM 823 C C . SER A 1 113 ? -8.914 6.656 -10.509 1.00 92.50 113 SER A C 1
ATOM 825 O O . SER A 1 113 ? -9.002 7.882 -10.514 1.00 92.50 113 SER A O 1
ATOM 827 N N . ALA A 1 114 ? -8.772 5.950 -9.382 1.00 89.69 114 ALA A N 1
ATOM 828 C CA . ALA A 1 114 ? -8.759 6.566 -8.054 1.00 89.69 114 ALA A CA 1
ATOM 829 C C . ALA A 1 114 ? -7.594 7.557 -7.873 1.00 89.69 114 ALA A C 1
ATOM 831 O O . ALA A 1 114 ? -7.770 8.604 -7.253 1.00 89.69 114 ALA A O 1
ATOM 832 N N . LEU A 1 115 ? -6.420 7.278 -8.447 1.00 87.56 115 LEU A N 1
ATOM 833 C CA . LEU A 1 115 ? -5.303 8.226 -8.468 1.00 87.56 115 LEU A CA 1
ATOM 834 C C . LEU A 1 115 ? -5.672 9.503 -9.242 1.00 87.56 115 LEU A C 1
ATOM 836 O O . LEU A 1 115 ? -5.537 10.613 -8.721 1.00 87.56 115 LEU A O 1
ATOM 840 N N . SER A 1 116 ? -6.194 9.339 -10.464 1.00 88.19 116 SER A N 1
ATOM 841 C CA . SER A 1 116 ? -6.503 10.451 -11.370 1.00 88.19 116 SER A CA 1
ATOM 842 C C . SER A 1 116 ? -7.562 11.401 -10.802 1.00 88.19 116 SER A C 1
ATOM 844 O O . SER A 1 116 ? -7.386 12.619 -10.844 1.00 88.19 116 SER A O 1
ATOM 846 N N . THR A 1 117 ? -8.610 10.866 -10.165 1.00 89.19 117 THR A N 1
ATOM 847 C CA . THR A 1 117 ? -9.658 11.666 -9.510 1.00 89.19 117 THR A CA 1
ATOM 848 C C . THR A 1 117 ? -9.140 12.441 -8.300 1.00 89.19 117 THR A C 1
ATOM 850 O O . THR A 1 117 ? -9.774 13.400 -7.872 1.00 89.19 117 THR A O 1
ATOM 853 N N . ASN A 1 118 ? -7.982 12.049 -7.763 1.00 86.38 118 ASN A N 1
ATOM 854 C CA . ASN A 1 118 ? -7.310 12.690 -6.633 1.00 86.38 118 ASN A CA 1
ATOM 855 C C . ASN A 1 118 ? -6.071 13.502 -7.059 1.00 86.38 118 ASN A C 1
ATOM 857 O O . ASN A 1 118 ? -5.230 13.861 -6.226 1.00 86.38 118 ASN A O 1
ATOM 861 N N . GLY A 1 119 ? -5.962 13.822 -8.356 1.00 82.94 119 GLY A N 1
ATOM 862 C CA . GLY A 1 119 ? -4.949 14.730 -8.895 1.00 82.94 119 GLY A CA 1
ATOM 863 C C . GLY A 1 119 ? -3.517 14.223 -8.721 1.00 82.94 119 GLY A C 1
ATOM 864 O O . GLY A 1 119 ? -2.612 15.013 -8.436 1.00 82.94 119 GLY A O 1
ATOM 865 N N . ALA A 1 120 ? -3.313 12.911 -8.819 1.00 84.19 120 ALA A N 1
ATOM 866 C CA . ALA A 1 120 ? -2.006 12.280 -8.699 1.00 84.19 120 ALA A CA 1
ATOM 867 C C . ALA A 1 120 ? -1.864 11.094 -9.661 1.00 84.19 120 ALA A C 1
ATOM 869 O O . ALA A 1 120 ? -2.838 10.605 -10.228 1.00 84.19 120 ALA A O 1
ATOM 870 N N . ASN A 1 121 ? -0.622 10.653 -9.846 1.00 85.94 121 ASN A N 1
ATOM 871 C CA . ASN A 1 121 ? -0.268 9.526 -10.698 1.00 85.94 121 ASN A CA 1
ATOM 872 C C . ASN A 1 121 ? 0.386 8.406 -9.884 1.00 85.94 121 ASN A C 1
ATOM 874 O O . ASN A 1 121 ? 0.692 8.561 -8.701 1.00 85.94 121 ASN A O 1
ATOM 878 N N . TRP A 1 122 ? 0.626 7.266 -10.532 1.00 86.81 122 TRP A N 1
ATOM 879 C CA . TRP A 1 122 ? 1.094 6.029 -9.897 1.00 86.81 122 TRP A CA 1
ATOM 880 C C . TRP A 1 122 ? 2.512 6.108 -9.319 1.00 86.81 122 TRP A C 1
ATOM 882 O O . TRP A 1 122 ? 2.962 5.177 -8.662 1.00 86.81 122 TRP A O 1
ATOM 892 N N . TRP A 1 123 ? 3.225 7.213 -9.524 1.00 84.25 123 TRP A N 1
ATOM 893 C CA . TRP A 1 123 ? 4.535 7.477 -8.927 1.00 84.25 123 TRP A CA 1
ATOM 894 C C . TRP A 1 123 ? 4.482 8.374 -7.685 1.00 84.25 123 TRP A C 1
ATOM 896 O O . TRP A 1 123 ? 5.489 8.523 -6.999 1.00 84.25 123 TRP A O 1
ATOM 906 N N . ASN A 1 124 ? 3.336 8.989 -7.381 1.00 86.25 124 ASN A N 1
ATOM 907 C CA . ASN A 1 124 ? 3.187 9.909 -6.257 1.00 86.25 124 ASN A CA 1
ATOM 908 C C . ASN A 1 124 ? 2.801 9.153 -4.982 1.00 86.25 124 ASN A C 1
ATOM 910 O O . ASN A 1 124 ? 1.667 8.711 -4.857 1.00 86.25 124 ASN A O 1
ATOM 914 N N . THR A 1 125 ? 3.690 9.040 -3.994 1.00 88.31 125 THR A N 1
ATOM 915 C CA . THR A 1 125 ? 3.346 8.347 -2.735 1.00 88.31 125 THR A CA 1
ATOM 916 C C . THR A 1 125 ? 2.322 9.094 -1.880 1.00 88.31 125 THR A C 1
ATOM 918 O O . THR A 1 125 ? 1.465 8.469 -1.263 1.00 88.31 125 THR A O 1
ATOM 921 N N . ASN A 1 126 ? 2.310 10.429 -1.916 1.00 86.25 126 ASN A N 1
ATOM 922 C CA . ASN A 1 126 ? 1.313 11.240 -1.204 1.00 86.25 126 ASN A CA 1
ATOM 923 C C . ASN A 1 126 ? -0.113 11.126 -1.781 1.00 86.25 126 ASN A C 1
ATOM 925 O O . ASN A 1 126 ? -1.014 11.847 -1.358 1.00 86.25 126 ASN A O 1
ATOM 929 N N . VAL A 1 127 ? -0.343 10.271 -2.780 1.00 89.19 127 VAL A N 1
ATOM 930 C CA . VAL A 1 127 ? -1.687 10.014 -3.296 1.00 89.19 127 VAL A CA 1
ATOM 931 C C . VAL A 1 127 ? -2.546 9.219 -2.322 1.00 89.19 127 VAL A C 1
ATOM 933 O O . VAL A 1 127 ? -3.743 9.469 -2.249 1.00 89.19 127 VAL A O 1
ATOM 936 N N . TRP A 1 128 ? -1.952 8.304 -1.553 1.00 92.81 128 TRP A N 1
ATOM 937 C CA . TRP A 1 128 ? -2.682 7.458 -0.607 1.00 92.81 128 TRP A CA 1
ATOM 938 C C . TRP A 1 128 ? -3.382 8.300 0.448 1.00 92.81 128 TRP A C 1
ATOM 940 O O . TRP A 1 128 ? -4.585 8.205 0.650 1.00 92.81 128 TRP A O 1
ATOM 950 N N . GLU A 1 129 ? -2.619 9.226 1.001 1.00 89.31 129 GLU A N 1
ATOM 951 C CA . GLU A 1 129 ? -3.056 10.326 1.836 1.00 89.31 129 GLU A CA 1
ATOM 952 C C . GLU A 1 129 ? -4.251 11.084 1.231 1.00 89.31 129 GLU A C 1
ATOM 954 O O . GLU A 1 129 ? -5.326 11.170 1.823 1.00 89.31 129 GLU A O 1
ATOM 959 N N . ARG A 1 130 ? -4.110 11.588 0.000 1.00 89.88 130 ARG A N 1
ATOM 960 C CA . ARG A 1 130 ? -5.186 12.327 -0.682 1.00 89.88 130 ARG A CA 1
ATOM 961 C C . ARG A 1 130 ? -6.444 11.482 -0.875 1.00 89.88 130 ARG A C 1
ATOM 963 O O . ARG A 1 130 ? -7.535 11.994 -0.646 1.00 89.88 130 ARG A O 1
ATOM 970 N N . ILE A 1 131 ? -6.294 10.212 -1.259 1.00 92.38 131 ILE A N 1
ATOM 971 C CA . ILE A 1 131 ? -7.410 9.275 -1.416 1.00 92.38 131 ILE A CA 1
ATOM 972 C C . ILE A 1 131 ? -8.117 9.079 -0.078 1.00 92.38 131 ILE A C 1
ATOM 974 O O . ILE A 1 131 ? -9.339 9.211 -0.037 1.00 92.38 131 ILE A O 1
ATOM 978 N N . CYS A 1 132 ? -7.377 8.821 1.006 1.00 93.38 132 CYS A N 1
ATOM 979 C CA . CYS A 1 132 ? -7.982 8.601 2.316 1.00 93.38 132 CYS A CA 1
ATOM 980 C C . CYS A 1 132 ? -8.846 9.781 2.746 1.00 93.38 132 CYS A C 1
ATOM 982 O O . CYS A 1 132 ? -9.992 9.594 3.147 1.00 93.38 132 CYS A O 1
ATOM 984 N N . LYS A 1 133 ? -8.337 11.001 2.553 1.00 90.25 133 LYS A N 1
ATOM 985 C CA . LYS A 1 133 ? -9.077 12.226 2.856 1.00 90.25 133 LYS A CA 1
ATOM 986 C C . LYS A 1 133 ? -10.290 12.432 1.953 1.00 90.25 133 LYS A C 1
ATOM 988 O O . LYS A 1 133 ? -11.368 12.759 2.433 1.00 90.25 133 LYS A O 1
ATOM 993 N N . ALA A 1 134 ? -10.114 12.313 0.641 1.00 91.38 134 ALA A N 1
ATOM 994 C CA . ALA A 1 134 ? -11.150 12.675 -0.323 1.00 91.38 134 ALA A CA 1
ATOM 995 C C . ALA A 1 134 ? -12.277 11.641 -0.424 1.00 91.38 134 ALA A C 1
ATOM 997 O O . ALA A 1 134 ? -13.368 11.978 -0.878 1.00 91.38 134 ALA A O 1
ATOM 998 N N . GLN A 1 135 ? -12.002 10.386 -0.065 1.00 93.06 135 GLN A N 1
ATOM 999 C CA . GLN A 1 135 ? -12.939 9.267 -0.190 1.00 93.06 135 GLN A CA 1
ATOM 1000 C C . GLN A 1 135 ? -13.373 8.695 1.162 1.00 93.06 135 GLN A C 1
ATOM 1002 O O . GLN A 1 135 ? -14.037 7.660 1.174 1.00 93.06 135 GLN A O 1
ATOM 1007 N N . ASP A 1 136 ? -13.014 9.366 2.263 1.00 93.88 136 ASP A N 1
ATOM 1008 C CA . ASP A 1 136 ? -13.354 8.974 3.633 1.00 93.88 136 ASP A CA 1
ATOM 1009 C C . ASP A 1 136 ? -12.972 7.513 3.937 1.00 93.88 136 ASP A C 1
ATOM 1011 O O . ASP A 1 136 ? -13.769 6.696 4.405 1.00 93.88 136 ASP A O 1
ATOM 1015 N N . VAL A 1 137 ? -11.730 7.169 3.585 1.00 95.81 137 VAL A N 1
ATOM 1016 C CA . VAL A 1 137 ? -11.204 5.814 3.767 1.00 95.81 137 VAL A CA 1
ATOM 1017 C C . VAL A 1 137 ? -10.758 5.629 5.209 1.00 95.81 137 VAL A C 1
ATOM 1019 O O . VAL A 1 137 ? -10.144 6.526 5.788 1.00 95.81 137 VAL A O 1
ATOM 1022 N N . VAL A 1 138 ? -11.021 4.446 5.760 1.00 96.19 138 VAL A N 1
ATOM 1023 C CA . VAL A 1 138 ? -10.466 4.019 7.043 1.00 96.19 138 VAL A CA 1
ATOM 1024 C C . VAL A 1 138 ? -8.941 4.012 6.964 1.00 96.19 138 VAL A C 1
ATOM 1026 O O . VAL A 1 138 ? -8.355 3.324 6.125 1.00 96.19 138 VAL A O 1
ATOM 1029 N N . SER A 1 139 ? -8.291 4.739 7.863 1.00 95.94 139 SER A N 1
ATOM 1030 C CA . SER A 1 139 ? -6.833 4.766 7.975 1.00 95.94 139 SER A CA 1
ATOM 1031 C C . SER A 1 139 ? -6.399 5.063 9.403 1.00 95.94 139 SER A C 1
ATOM 1033 O O . SER A 1 139 ? -7.150 5.660 10.168 1.00 95.94 139 SER A O 1
ATOM 1035 N N . TYR A 1 140 ? -5.188 4.640 9.754 1.00 95.44 140 TYR A N 1
ATOM 1036 C CA . TYR A 1 140 ? -4.605 4.842 11.080 1.00 95.44 140 TYR A CA 1
ATOM 1037 C C . TYR A 1 140 ? -3.217 5.449 10.939 1.00 95.44 140 TYR A C 1
ATOM 1039 O O . TYR A 1 140 ? -2.437 4.989 10.100 1.00 95.44 140 TYR A O 1
ATOM 1047 N N . ARG A 1 141 ? -2.897 6.448 11.764 1.00 94.25 141 ARG A N 1
ATOM 1048 C CA . ARG A 1 141 ? -1.565 7.066 11.814 1.00 94.25 141 ARG A CA 1
ATOM 1049 C C . ARG A 1 141 ? -0.820 6.606 13.063 1.00 94.25 141 ARG A C 1
ATOM 1051 O O . ARG A 1 141 ? -1.371 6.626 14.157 1.00 94.25 141 ARG A O 1
ATOM 1058 N N . PHE A 1 142 ? 0.451 6.271 12.893 1.00 93.69 142 PHE A N 1
ATOM 1059 C CA . PHE A 1 142 ? 1.375 5.922 13.967 1.00 93.69 142 PHE A CA 1
ATOM 1060 C C . PHE A 1 142 ? 2.638 6.760 13.829 1.00 93.69 142 PHE A C 1
ATOM 1062 O O . PHE A 1 142 ? 3.132 6.947 12.714 1.00 93.69 142 PHE A O 1
ATOM 1069 N N . ASP A 1 143 ? 3.176 7.253 14.942 1.00 90.19 143 ASP A N 1
ATOM 1070 C CA . ASP A 1 143 ? 4.410 8.040 14.913 1.00 90.19 143 ASP A CA 1
ATOM 1071 C C . ASP A 1 143 ? 5.629 7.129 14.699 1.00 90.19 143 ASP A C 1
ATOM 1073 O O . ASP A 1 143 ? 6.652 7.563 14.174 1.00 90.19 143 ASP A O 1
ATOM 1077 N N . THR A 1 144 ? 5.514 5.842 15.046 1.00 90.94 144 THR A N 1
ATOM 1078 C CA . THR A 1 144 ? 6.580 4.847 14.865 1.00 90.94 144 THR A CA 1
ATOM 1079 C C . THR A 1 144 ? 6.077 3.540 14.255 1.00 90.94 144 THR A C 1
ATOM 1081 O O . THR A 1 144 ? 4.889 3.210 14.292 1.00 90.94 144 THR A O 1
ATOM 1084 N N . LYS A 1 145 ? 7.008 2.748 13.708 1.00 93.69 145 LYS A N 1
ATOM 1085 C CA . LYS A 1 145 ? 6.709 1.387 13.246 1.00 93.69 145 LYS A CA 1
ATOM 1086 C C . LYS A 1 145 ? 6.296 0.495 14.414 1.00 93.69 145 LYS A C 1
ATOM 1088 O O . LYS A 1 145 ? 5.410 -0.342 14.277 1.00 93.69 145 LYS A O 1
ATOM 1093 N N . GLU A 1 146 ? 6.959 0.657 15.550 1.00 95.94 146 GLU A N 1
ATOM 1094 C CA . GLU A 1 146 ? 6.733 -0.143 16.746 1.00 95.94 146 GLU A CA 1
ATOM 1095 C C . GLU A 1 146 ? 5.295 0.032 17.249 1.00 95.94 146 GLU A C 1
ATOM 1097 O O . GLU A 1 146 ? 4.647 -0.954 17.594 1.00 95.94 146 GLU A O 1
ATOM 1102 N N . GLU A 1 147 ? 4.756 1.254 17.204 1.00 95.88 147 GLU A N 1
ATOM 1103 C CA . GLU A 1 147 ? 3.342 1.530 17.486 1.00 95.88 147 GLU A CA 1
ATOM 1104 C C . GLU A 1 147 ? 2.398 0.876 16.470 1.00 95.88 147 GLU A C 1
ATOM 1106 O O . GLU A 1 147 ? 1.411 0.255 16.873 1.00 95.88 147 GLU A O 1
ATOM 1111 N N . LEU A 1 148 ? 2.711 0.953 15.168 1.00 96.06 148 LEU A N 1
ATOM 1112 C CA . LEU A 1 148 ? 1.930 0.284 14.120 1.00 96.06 148 LEU A CA 1
ATOM 1113 C C . LEU A 1 148 ? 1.826 -1.221 14.392 1.00 96.06 148 LEU A C 1
ATOM 1115 O O . LEU A 1 148 ? 0.723 -1.768 14.387 1.00 96.06 148 LEU A O 1
ATOM 1119 N N . LEU A 1 149 ? 2.949 -1.890 14.665 1.00 96.31 149 LEU A N 1
ATOM 1120 C CA . LEU A 1 149 ? 2.989 -3.334 14.922 1.00 96.31 149 LEU A CA 1
ATOM 1121 C C . LEU A 1 149 ? 2.326 -3.706 16.258 1.00 96.31 149 LEU A C 1
ATOM 1123 O O . LEU A 1 149 ? 1.648 -4.730 16.353 1.00 96.31 149 LEU A O 1
ATOM 1127 N N . ALA A 1 150 ? 2.472 -2.866 17.287 1.00 94.00 150 ALA A N 1
ATOM 1128 C CA . ALA A 1 150 ? 1.836 -3.067 18.588 1.00 94.00 150 ALA A CA 1
ATOM 1129 C C . ALA A 1 150 ? 0.313 -2.843 18.562 1.00 94.00 150 ALA A C 1
ATOM 1131 O O . ALA A 1 150 ? -0.391 -3.367 19.426 1.00 94.00 150 ALA A O 1
ATOM 1132 N N . SER A 1 151 ? -0.210 -2.108 17.574 1.00 94.31 151 SER A N 1
ATOM 1133 C CA . SER A 1 151 ? -1.644 -1.803 17.456 1.00 94.31 151 SER A CA 1
ATOM 1134 C C . SER A 1 151 ? -2.530 -3.040 17.272 1.00 94.31 151 SER A C 1
ATOM 1136 O O . SER A 1 151 ? -3.717 -3.013 17.600 1.00 94.31 151 SER A O 1
ATOM 1138 N N . GLY A 1 152 ? -1.979 -4.124 16.713 1.00 93.19 152 GLY A N 1
ATOM 1139 C CA . GLY A 1 152 ? -2.736 -5.330 16.383 1.00 93.19 152 GLY A CA 1
ATOM 1140 C C . GLY A 1 152 ? -3.715 -5.173 15.209 1.00 93.19 152 GLY A C 1
ATOM 1141 O O . GLY A 1 152 ? -4.538 -6.063 14.993 1.00 93.19 152 GLY A O 1
ATOM 1142 N N . LEU A 1 153 ? -3.660 -4.062 14.463 1.00 94.06 153 LEU A N 1
ATOM 1143 C CA . LEU A 1 153 ? -4.627 -3.744 13.404 1.00 94.06 153 LEU A CA 1
ATOM 1144 C C . LEU A 1 153 ? -4.246 -4.300 12.025 1.00 94.06 153 LEU A C 1
ATOM 1146 O O . LEU A 1 153 ? -5.137 -4.622 11.234 1.00 94.06 153 LEU A O 1
ATOM 1150 N N . ALA A 1 154 ? -2.946 -4.406 11.737 1.00 95.81 154 ALA A N 1
ATOM 1151 C CA . ALA A 1 154 ? -2.439 -4.773 10.419 1.00 95.81 154 ALA A CA 1
ATOM 1152 C C . ALA A 1 154 ? -2.823 -6.205 10.021 1.00 95.81 154 ALA A C 1
ATOM 1154 O O . ALA A 1 154 ? -2.709 -7.148 10.806 1.00 95.81 154 ALA A O 1
ATOM 1155 N N . GLN A 1 155 ? -3.251 -6.382 8.775 1.00 96.75 155 GLN A N 1
ATOM 1156 C CA . GLN A 1 155 ? -3.484 -7.690 8.174 1.00 96.75 155 GLN A CA 1
ATOM 1157 C C . GLN A 1 155 ? -2.783 -7.804 6.836 1.00 96.75 155 GLN A C 1
ATOM 1159 O O . GLN A 1 155 ? -2.586 -6.816 6.129 1.00 96.75 155 GLN A O 1
ATOM 1164 N N . ARG A 1 156 ? -2.431 -9.041 6.471 1.00 97.25 156 ARG A N 1
ATOM 1165 C CA . ARG A 1 156 ? -1.795 -9.337 5.187 1.00 97.25 156 ARG A CA 1
ATOM 1166 C C . ARG A 1 156 ? -2.569 -8.691 4.035 1.00 97.25 156 ARG A C 1
ATOM 1168 O O . ARG A 1 156 ? -3.781 -8.878 3.917 1.00 97.25 156 ARG A O 1
ATOM 1175 N N . GLY A 1 157 ? -1.844 -7.955 3.202 1.00 98.00 157 GLY A N 1
ATOM 1176 C CA . GLY A 1 157 ? -2.368 -7.202 2.070 1.00 98.00 157 GLY A CA 1
ATOM 1177 C C . GLY A 1 157 ? -2.742 -5.753 2.385 1.00 98.00 157 GLY A C 1
ATOM 1178 O O . GLY A 1 157 ? -2.895 -4.984 1.447 1.00 98.00 157 GLY A O 1
ATOM 1179 N N . ASP A 1 158 ? -2.872 -5.334 3.646 1.00 98.56 158 ASP A N 1
ATOM 1180 C CA . ASP A 1 158 ? -3.132 -3.920 3.950 1.00 98.56 158 ASP A CA 1
ATOM 1181 C C . ASP A 1 158 ? -1.987 -3.034 3.438 1.00 98.56 158 ASP A C 1
ATOM 1183 O O . ASP A 1 158 ? -0.830 -3.456 3.398 1.00 98.56 158 ASP A O 1
ATOM 1187 N N . ILE A 1 159 ? -2.294 -1.804 3.029 1.00 98.50 159 ILE A N 1
ATOM 1188 C CA . ILE A 1 159 ? -1.278 -0.889 2.504 1.00 98.50 159 ILE A CA 1
ATOM 1189 C C . ILE A 1 159 ? -0.621 -0.175 3.686 1.00 98.50 159 ILE A C 1
ATOM 1191 O O . ILE A 1 159 ? -1.304 0.398 4.535 1.00 98.50 159 ILE A O 1
ATOM 1195 N N . ILE A 1 160 ? 0.709 -0.184 3.718 1.00 98.25 160 ILE A N 1
ATOM 1196 C CA . ILE A 1 160 ? 1.507 0.635 4.629 1.00 98.25 160 ILE A CA 1
ATOM 1197 C C . ILE A 1 160 ? 2.148 1.749 3.820 1.00 98.25 160 ILE A C 1
ATOM 1199 O O . ILE A 1 160 ? 2.782 1.491 2.793 1.00 98.25 160 ILE A O 1
ATOM 1203 N N . VAL A 1 161 ? 2.010 2.976 4.310 1.00 96.00 161 VAL A N 1
ATOM 1204 C CA . VAL A 1 161 ? 2.672 4.159 3.764 1.00 96.00 161 VAL A CA 1
ATOM 1205 C C . VAL A 1 161 ? 3.592 4.728 4.835 1.00 96.00 161 VAL A C 1
ATOM 1207 O O . VAL A 1 161 ? 3.146 4.996 5.943 1.00 96.00 161 VAL A O 1
ATOM 1210 N N . ALA A 1 162 ? 4.870 4.903 4.519 1.00 92.44 162 ALA A N 1
ATOM 1211 C CA . ALA A 1 162 ? 5.805 5.645 5.354 1.00 92.44 162 ALA A CA 1
ATOM 1212 C C . ALA A 1 162 ? 5.995 7.036 4.749 1.00 92.44 162 ALA A C 1
ATOM 1214 O O . ALA A 1 162 ? 6.508 7.173 3.630 1.00 92.44 162 ALA A O 1
ATOM 1215 N N . THR A 1 163 ? 5.574 8.052 5.491 1.00 88.06 163 THR A N 1
ATOM 1216 C CA . THR A 1 163 ? 5.625 9.448 5.069 1.00 88.06 163 THR A CA 1
ATOM 1217 C C . THR A 1 163 ? 6.706 10.162 5.878 1.00 88.06 163 THR A C 1
ATOM 1219 O O . THR A 1 163 ? 6.642 10.133 7.107 1.00 88.06 163 THR A O 1
ATOM 1222 N N . PRO A 1 164 ? 7.700 10.796 5.225 1.00 81.81 164 PRO A N 1
ATOM 1223 C CA . PRO A 1 164 ? 8.723 11.567 5.923 1.00 81.81 164 PRO A CA 1
ATOM 1224 C C . PRO A 1 164 ? 8.084 12.648 6.804 1.00 81.81 164 PRO A C 1
ATOM 1226 O O . PRO A 1 164 ? 7.052 13.192 6.440 1.00 81.81 164 PRO A O 1
ATOM 1229 N N . ASP A 1 165 ? 8.675 12.993 7.946 1.00 75.50 165 ASP A N 1
ATOM 1230 C CA . ASP A 1 165 ? 8.224 14.154 8.743 1.00 75.50 165 ASP A CA 1
ATOM 1231 C C . ASP A 1 165 ? 8.974 15.437 8.367 1.00 75.50 165 ASP A C 1
ATOM 1233 O O . ASP A 1 165 ? 8.562 16.554 8.686 1.00 75.50 165 ASP A O 1
ATOM 1237 N N . SER A 1 166 ? 10.100 15.289 7.674 1.00 63.34 166 SER A N 1
ATOM 1238 C CA . SER A 1 166 ? 10.922 16.386 7.188 1.00 63.34 166 SER A CA 1
ATOM 1239 C C . SER A 1 166 ? 11.558 16.032 5.846 1.00 63.34 166 SER A C 1
ATOM 1241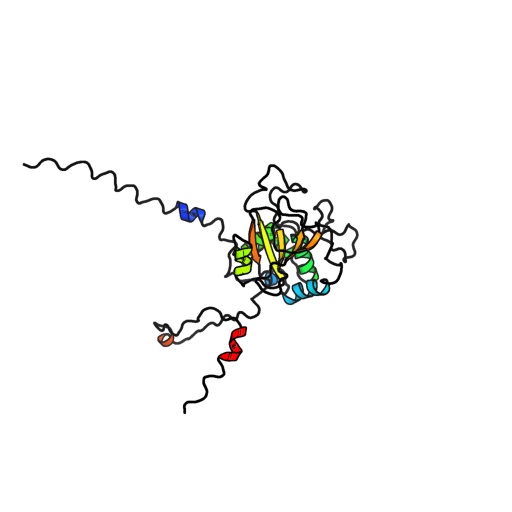 O O . SER A 1 166 ? 11.712 14.865 5.480 1.00 63.34 166 SER A O 1
ATOM 1243 N N . SER A 1 167 ? 11.925 17.062 5.081 1.00 55.03 167 SER A N 1
ATOM 1244 C CA . SER A 1 167 ? 12.770 16.877 3.904 1.00 55.03 167 SER A CA 1
ATOM 1245 C C . SER A 1 167 ? 14.151 16.369 4.326 1.00 55.03 167 SER A C 1
ATOM 1247 O O . SER A 1 167 ? 14.661 16.829 5.347 1.00 55.03 167 SER A O 1
ATOM 1249 N N . VAL A 1 168 ? 14.746 15.469 3.535 1.00 55.34 168 VAL A N 1
ATOM 1250 C CA . VAL A 1 168 ? 15.990 14.715 3.819 1.00 55.34 168 VAL A CA 1
ATOM 1251 C C . VAL A 1 168 ? 16.992 15.513 4.692 1.00 55.34 168 VAL A C 1
ATOM 1253 O O . VAL A 1 168 ? 17.414 16.591 4.267 1.00 55.34 168 VAL A O 1
ATOM 1256 N N . PRO A 1 169 ? 17.413 15.027 5.885 1.00 46.50 169 PRO A N 1
ATOM 1257 C CA . PRO A 1 169 ? 18.150 15.839 6.870 1.00 46.50 169 PRO A CA 1
ATOM 1258 C C . PRO A 1 169 ? 19.571 16.282 6.486 1.00 46.50 169 PRO A C 1
ATOM 1260 O O . PRO A 1 169 ? 20.248 16.912 7.296 1.00 46.50 169 PRO A O 1
ATOM 1263 N N . VAL A 1 170 ? 20.073 15.953 5.295 1.00 45.19 170 VAL A N 1
ATOM 1264 C CA . VAL A 1 170 ? 21.464 16.227 4.915 1.00 45.19 170 VAL A CA 1
ATOM 1265 C C . VAL A 1 170 ? 21.501 16.755 3.487 1.00 45.19 170 VAL A C 1
ATOM 1267 O O . VAL A 1 170 ? 21.446 15.978 2.545 1.00 45.19 170 VAL A O 1
ATOM 1270 N N . SER A 1 171 ? 21.541 18.085 3.350 1.00 44.06 171 SER A N 1
ATOM 1271 C CA . SER A 1 171 ? 21.926 18.859 2.154 1.00 44.06 171 SER A CA 1
ATOM 1272 C C . SER A 1 171 ? 21.923 18.094 0.819 1.00 44.06 171 SER A C 1
ATOM 1274 O O . SER A 1 171 ? 22.979 17.868 0.227 1.00 44.06 171 SER A O 1
ATOM 1276 N N . GLY A 1 172 ? 20.763 17.670 0.332 1.00 52.09 172 GLY A N 1
ATOM 1277 C CA . GLY A 1 172 ? 20.731 16.932 -0.920 1.00 52.09 172 GLY A CA 1
ATOM 1278 C C . GLY A 1 172 ? 19.503 16.067 -1.049 1.00 52.09 172 GLY A C 1
ATOM 1279 O O . GLY A 1 172 ? 19.083 15.372 -0.131 1.00 52.09 172 GLY A O 1
ATOM 1280 N N . THR A 1 173 ? 18.925 16.141 -2.229 1.00 52.88 173 THR A N 1
ATOM 1281 C CA . THR A 1 173 ? 17.945 15.195 -2.722 1.00 52.88 173 THR A CA 1
ATOM 1282 C C . THR A 1 173 ? 18.439 13.746 -2.635 1.00 52.88 173 THR A C 1
ATOM 1284 O O . THR A 1 173 ? 19.646 13.500 -2.600 1.00 52.88 173 THR A O 1
ATOM 1287 N N . ASP A 1 174 ? 17.531 12.771 -2.673 1.00 55.47 174 ASP A N 1
ATOM 1288 C CA . ASP A 1 174 ? 17.904 11.373 -2.904 1.00 55.47 174 ASP A CA 1
ATOM 1289 C C . ASP A 1 174 ? 18.628 11.155 -4.245 1.00 55.47 174 ASP A C 1
ATOM 1291 O O . ASP A 1 174 ? 18.790 12.085 -5.046 1.00 55.47 174 ASP A O 1
ATOM 1295 N N . ARG A 1 175 ? 19.066 9.914 -4.513 1.00 54.19 175 ARG A N 1
ATOM 1296 C CA . ARG A 1 175 ? 19.724 9.544 -5.784 1.00 54.19 175 ARG A CA 1
ATOM 1297 C C . ARG A 1 175 ? 18.888 9.862 -7.038 1.00 54.19 175 ARG A C 1
ATOM 1299 O O . ARG A 1 175 ? 19.408 9.770 -8.145 1.00 54.19 175 ARG A O 1
ATOM 1306 N N . TYR A 1 176 ? 17.614 10.212 -6.864 1.00 52.03 176 TYR A N 1
ATOM 1307 C CA . TYR A 1 176 ? 16.654 10.574 -7.899 1.00 52.03 176 TYR A CA 1
ATOM 1308 C C . TYR A 1 176 ? 16.224 12.045 -7.870 1.00 52.03 176 TYR A C 1
ATOM 1310 O O . TYR A 1 176 ? 15.363 12.427 -8.659 1.00 52.03 176 TYR A O 1
ATOM 1318 N N . GLY A 1 177 ? 16.801 12.892 -7.014 1.00 55.59 177 GLY A N 1
ATOM 1319 C CA . GLY A 1 177 ? 16.401 14.297 -6.952 1.00 55.59 177 GLY A CA 1
ATOM 1320 C C . GLY A 1 177 ? 15.238 14.591 -5.989 1.00 55.59 177 GLY A C 1
ATOM 1321 O O . GLY A 1 177 ? 14.756 15.721 -5.966 1.00 55.59 177 GLY A O 1
ATOM 1322 N N . ASN A 1 178 ? 14.809 13.640 -5.150 1.00 57.28 178 ASN A N 1
ATOM 1323 C CA . ASN A 1 178 ? 13.693 13.850 -4.225 1.00 57.28 178 ASN A CA 1
ATOM 1324 C C . ASN A 1 178 ? 14.154 14.458 -2.897 1.00 57.28 178 ASN A C 1
ATOM 1326 O O . ASN A 1 178 ? 14.978 13.890 -2.184 1.00 57.28 178 ASN A O 1
ATOM 1330 N N . THR A 1 179 ? 13.579 15.599 -2.523 1.00 54.97 179 THR A N 1
ATOM 1331 C CA . THR A 1 179 ? 13.722 16.181 -1.176 1.00 54.97 179 THR A CA 1
ATOM 1332 C C . THR A 1 179 ? 12.730 15.587 -0.170 1.00 54.97 179 THR A C 1
ATOM 1334 O O . THR A 1 179 ? 12.906 15.753 1.033 1.00 54.97 179 THR A O 1
ATOM 1337 N N . TRP A 1 180 ? 11.706 14.887 -0.662 1.00 67.00 180 TRP A N 1
ATOM 1338 C CA . TRP A 1 180 ? 10.646 14.227 0.094 1.00 67.00 180 TRP A CA 1
ATOM 1339 C C . TRP A 1 180 ? 10.277 12.925 -0.618 1.00 67.00 180 TRP A C 1
ATOM 1341 O O . TRP A 1 180 ? 9.648 12.958 -1.676 1.00 67.00 180 TRP A O 1
ATOM 1351 N N . ASP A 1 181 ? 10.696 11.785 -0.071 1.00 76.50 181 ASP A N 1
ATOM 1352 C CA . ASP A 1 181 ? 10.499 10.477 -0.703 1.00 76.50 181 ASP A CA 1
ATOM 1353 C C . ASP A 1 181 ? 9.720 9.535 0.217 1.00 76.50 181 ASP A C 1
ATOM 1355 O O . ASP A 1 181 ? 10.275 8.854 1.081 1.00 76.50 181 ASP A O 1
ATOM 1359 N N . GLY A 1 182 ? 8.400 9.534 0.029 1.00 86.12 182 GLY A N 1
ATOM 1360 C CA . GLY A 1 182 ? 7.505 8.601 0.698 1.00 86.12 182 GLY A CA 1
ATOM 1361 C C . GLY A 1 182 ? 7.672 7.177 0.181 1.00 86.12 182 GLY A C 1
ATOM 1362 O O . GLY A 1 182 ? 8.060 6.930 -0.968 1.00 86.12 182 GLY A O 1
ATOM 1363 N N . HIS A 1 183 ? 7.306 6.218 1.020 1.00 92.25 183 HIS A N 1
ATOM 1364 C CA . HIS A 1 183 ? 7.358 4.804 0.681 1.00 92.25 183 HIS A CA 1
ATOM 1365 C C . HIS A 1 183 ? 6.011 4.122 0.878 1.00 92.25 183 HIS A C 1
ATOM 1367 O O . HIS A 1 183 ? 5.263 4.483 1.776 1.00 92.25 183 HIS A O 1
ATOM 1373 N N . ALA A 1 184 ? 5.703 3.144 0.034 1.00 96.25 184 ALA A N 1
ATOM 1374 C CA . ALA A 1 184 ? 4.459 2.389 0.096 1.00 96.25 184 ALA A CA 1
ATOM 1375 C C . ALA A 1 184 ? 4.671 0.927 -0.307 1.00 96.25 184 ALA A C 1
ATOM 1377 O O . ALA A 1 184 ?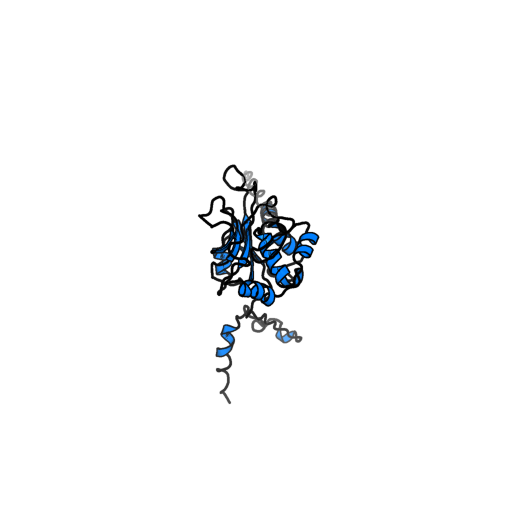 5.597 0.589 -1.052 1.00 96.25 184 ALA A O 1
ATOM 1378 N N . GLY A 1 185 ? 3.792 0.061 0.183 1.00 98.00 185 GLY A N 1
ATOM 1379 C CA . GLY A 1 185 ? 3.796 -1.374 -0.090 1.00 98.00 185 GLY A CA 1
ATOM 1380 C C . GLY A 1 185 ? 2.741 -2.089 0.740 1.00 98.00 185 GLY A C 1
ATOM 1381 O O . GLY A 1 185 ? 1.976 -1.457 1.467 1.00 98.00 185 GLY A O 1
ATOM 1382 N N . PHE A 1 186 ? 2.710 -3.410 0.630 1.00 98.75 186 PHE A N 1
ATOM 1383 C CA . PHE A 1 186 ? 1.743 -4.245 1.326 1.00 98.75 186 PHE A CA 1
ATOM 1384 C C . PHE A 1 186 ? 2.347 -4.813 2.604 1.00 98.75 186 PHE A C 1
ATOM 1386 O O . PHE A 1 186 ? 3.452 -5.357 2.583 1.00 98.75 186 PHE A O 1
ATOM 1393 N N . PHE A 1 187 ? 1.610 -4.745 3.708 1.00 98.62 187 PHE A N 1
ATOM 1394 C CA . PHE A 1 187 ? 1.901 -5.549 4.884 1.00 98.62 187 PHE A CA 1
ATOM 1395 C C . PHE A 1 187 ? 1.836 -7.030 4.504 1.00 98.62 187 PHE A C 1
ATOM 1397 O O . PHE A 1 187 ? 0.838 -7.498 3.951 1.00 98.62 187 PHE A O 1
ATOM 1404 N N . TRP A 1 188 ? 2.898 -7.775 4.792 1.00 98.12 188 TRP A N 1
ATOM 1405 C CA . TRP A 1 188 ? 3.042 -9.168 4.359 1.00 98.12 188 TRP A CA 1
ATOM 1406 C C . TRP A 1 188 ? 3.138 -10.165 5.523 1.00 98.12 188 TRP A C 1
ATOM 1408 O O . TRP A 1 188 ? 3.261 -11.377 5.324 1.00 98.12 188 TRP A O 1
ATOM 1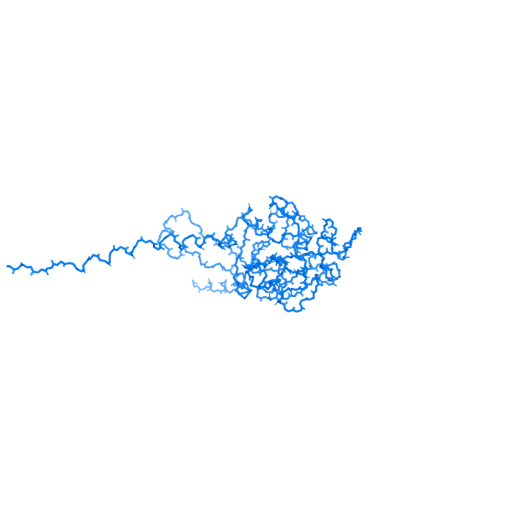418 N N . GLY A 1 189 ? 3.010 -9.663 6.752 1.00 97.06 189 GLY A N 1
ATOM 1419 C CA . GLY A 1 189 ? 2.967 -10.457 7.972 1.00 97.06 189 GLY A CA 1
ATOM 1420 C C . GLY A 1 189 ? 1.887 -11.541 7.979 1.00 97.06 189 GLY A C 1
ATOM 1421 O O . GLY A 1 189 ? 0.854 -11.448 7.314 1.00 97.06 189 GLY A O 1
ATOM 1422 N N . SER A 1 190 ? 2.143 -12.600 8.740 1.00 93.38 190 SER A N 1
ATOM 1423 C CA . SER A 1 190 ? 1.165 -13.634 9.102 1.00 93.38 190 SER A CA 1
ATOM 1424 C C . SER A 1 190 ? 0.407 -13.292 10.393 1.00 93.38 190 SER A C 1
ATOM 1426 O O . SER A 1 190 ? -0.750 -13.677 10.553 1.00 93.38 190 SER A O 1
ATOM 1428 N N . SER A 1 191 ? 1.048 -12.527 11.279 1.00 94.31 191 SER A N 1
ATOM 1429 C CA . SER A 1 191 ? 0.501 -11.911 12.487 1.00 94.31 191 SER A CA 1
ATOM 1430 C C . SER A 1 191 ? 0.551 -10.384 12.352 1.00 94.31 191 SER A C 1
ATOM 1432 O O . SER A 1 191 ? 1.495 -9.888 11.741 1.00 94.31 191 SER A O 1
ATOM 1434 N N . PRO A 1 192 ? -0.381 -9.617 12.954 1.00 93.19 192 PRO A N 1
ATOM 1435 C CA . PRO A 1 192 ? -0.350 -8.147 12.945 1.00 93.19 192 PRO A CA 1
ATOM 1436 C C . PRO A 1 192 ? 0.935 -7.512 13.502 1.00 93.19 192 PRO A C 1
ATOM 1438 O O . PRO A 1 192 ? 1.220 -6.355 13.216 1.00 93.19 192 PRO A O 1
ATOM 1441 N N . SER A 1 193 ? 1.695 -8.261 14.302 1.00 94.62 193 SER A N 1
ATOM 1442 C CA . SER A 1 193 ? 2.958 -7.830 14.909 1.00 94.62 193 SER A CA 1
ATOM 1443 C C . SER A 1 193 ? 4.198 -8.134 14.061 1.00 94.62 193 SER A C 1
ATOM 1445 O O . SER A 1 193 ? 5.308 -7.818 14.487 1.00 94.62 193 SER A O 1
ATOM 1447 N N . ASP A 1 194 ? 4.046 -8.815 12.923 1.00 97.81 194 ASP A N 1
ATOM 1448 C CA . ASP A 1 194 ? 5.180 -9.211 12.088 1.00 97.81 194 ASP A CA 1
ATOM 1449 C C . ASP A 1 194 ? 5.768 -7.994 11.362 1.00 97.81 194 ASP A C 1
ATOM 1451 O O . ASP A 1 194 ? 5.069 -7.286 10.641 1.00 97.81 194 ASP A O 1
ATOM 1455 N N . ASP A 1 195 ? 7.077 -7.786 11.487 1.00 97.56 195 ASP A N 1
ATOM 1456 C CA . ASP A 1 195 ? 7.801 -6.735 10.768 1.00 97.56 195 ASP A CA 1
ATOM 1457 C C . ASP A 1 195 ? 8.129 -7.183 9.333 1.00 97.56 195 ASP A C 1
ATOM 1459 O O . ASP A 1 195 ? 9.271 -7.520 9.017 1.00 97.56 195 ASP A O 1
ATOM 1463 N N . LEU A 1 196 ? 7.105 -7.278 8.476 1.00 97.44 196 LEU A N 1
ATOM 1464 C CA . LEU A 1 196 ? 7.261 -7.763 7.104 1.00 97.44 196 LEU A CA 1
ATOM 1465 C C . LEU A 1 196 ? 6.392 -6.994 6.106 1.00 97.44 196 LEU A C 1
ATOM 1467 O O . LEU A 1 196 ? 5.175 -6.874 6.260 1.00 97.44 196 LEU A O 1
ATOM 1471 N N . MET A 1 197 ? 7.028 -6.537 5.032 1.00 97.12 197 MET A N 1
ATOM 1472 C CA . MET A 1 197 ? 6.427 -5.763 3.956 1.00 97.12 197 MET A CA 1
ATOM 1473 C C . MET A 1 197 ? 6.850 -6.325 2.604 1.00 97.12 197 MET A C 1
ATOM 1475 O O . MET A 1 197 ? 8.023 -6.634 2.408 1.00 97.12 197 MET A O 1
ATOM 1479 N N . TRP A 1 198 ? 5.925 -6.398 1.649 1.00 98.19 198 TRP A N 1
ATOM 1480 C CA . TRP A 1 198 ? 6.245 -6.587 0.237 1.00 98.19 198 TRP A CA 1
ATOM 1481 C C . TRP A 1 198 ? 6.142 -5.241 -0.469 1.00 98.19 198 TRP A C 1
ATOM 1483 O O . TRP A 1 198 ? 5.109 -4.571 -0.425 1.00 98.19 198 TRP A O 1
ATOM 1493 N N . HIS A 1 199 ? 7.236 -4.800 -1.078 1.00 96.62 199 HIS A N 1
ATOM 1494 C CA . HIS A 1 199 ? 7.365 -3.451 -1.606 1.00 96.62 199 HIS A CA 1
ATOM 1495 C C . HIS A 1 199 ? 8.401 -3.385 -2.724 1.00 96.62 199 HIS A C 1
ATOM 1497 O O . HIS A 1 199 ? 9.260 -4.254 -2.849 1.00 96.62 199 HIS A O 1
ATOM 1503 N N . SER A 1 200 ? 8.341 -2.315 -3.519 1.00 94.69 200 SER A N 1
ATOM 1504 C CA . SER A 1 200 ? 9.443 -1.919 -4.396 1.00 94.69 200 SER A CA 1
ATOM 1505 C C . SER A 1 200 ? 10.125 -0.690 -3.826 1.00 94.69 200 SER A C 1
ATOM 1507 O O . SER A 1 200 ? 9.468 0.311 -3.538 1.00 94.69 200 SER A O 1
ATOM 1509 N N . VAL A 1 201 ? 11.439 -0.755 -3.650 1.00 89.50 201 VAL A N 1
ATOM 1510 C CA . VAL A 1 201 ? 12.209 0.292 -2.976 1.00 89.50 201 VAL A CA 1
ATOM 1511 C C . VAL A 1 201 ? 13.558 0.496 -3.650 1.00 89.50 201 VAL A C 1
ATOM 1513 O O . VAL A 1 201 ? 14.086 -0.393 -4.314 1.00 89.50 201 VAL A O 1
ATOM 1516 N N . HIS A 1 202 ? 14.125 1.682 -3.489 1.00 83.19 202 HIS A N 1
ATOM 1517 C CA . HIS A 1 202 ? 15.506 1.946 -3.860 1.00 83.19 202 HIS A CA 1
ATOM 1518 C C . HIS A 1 202 ? 16.379 2.096 -2.620 1.00 83.19 202 HIS A C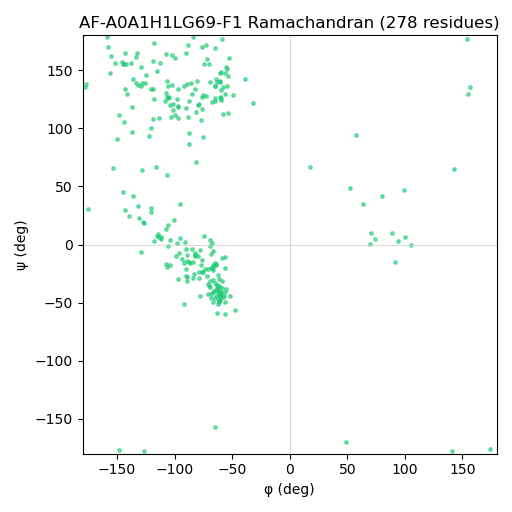 1
ATOM 1520 O O . HIS A 1 202 ? 15.854 2.271 -1.526 1.00 83.19 202 HIS A O 1
ATOM 1526 N N . SER A 1 203 ? 17.700 2.017 -2.788 1.00 69.25 203 SER A N 1
ATOM 1527 C CA . SER A 1 203 ? 18.640 2.165 -1.673 1.00 69.25 203 SER A CA 1
ATOM 1528 C C . SER A 1 203 ? 18.374 3.477 -0.925 1.00 69.25 203 SER A C 1
ATOM 1530 O O . SER A 1 203 ? 18.576 4.555 -1.487 1.00 69.25 203 SER A O 1
ATOM 1532 N N . SER A 1 204 ? 17.913 3.381 0.319 1.00 60.81 204 SER A N 1
ATOM 1533 C CA . SER A 1 204 ? 17.499 4.517 1.139 1.00 60.81 204 SER A CA 1
ATOM 1534 C C . SER A 1 204 ? 18.653 5.469 1.437 1.00 60.81 204 SER A C 1
ATOM 1536 O O . SER A 1 204 ? 19.759 5.055 1.787 1.00 60.81 204 SER A O 1
ATOM 1538 N N . ASN A 1 205 ? 18.370 6.770 1.389 1.00 52.91 205 ASN A N 1
ATOM 1539 C CA . ASN A 1 205 ? 19.271 7.789 1.909 1.00 52.91 205 ASN A CA 1
ATOM 1540 C C . ASN A 1 205 ? 19.200 7.787 3.445 1.00 52.91 205 ASN A C 1
ATOM 1542 O O . ASN A 1 205 ? 18.365 8.465 4.036 1.00 52.91 205 ASN A O 1
ATOM 1546 N N . GLY A 1 206 ? 20.081 7.024 4.095 1.00 49.34 206 GLY A N 1
ATOM 1547 C CA . GLY A 1 206 ? 20.291 7.103 5.549 1.00 49.34 206 GLY A CA 1
ATOM 1548 C C . GLY A 1 206 ? 19.713 5.960 6.389 1.00 49.34 206 GLY A C 1
ATOM 1549 O O . GLY A 1 206 ? 19.937 5.946 7.596 1.00 49.34 206 GLY A O 1
ATOM 1550 N N . PHE A 1 207 ? 19.053 4.971 5.780 1.00 51.97 207 PHE A N 1
ATOM 1551 C CA . PHE A 1 207 ? 18.665 3.723 6.451 1.00 51.97 207 PHE A CA 1
ATOM 1552 C C . PHE A 1 207 ? 19.321 2.519 5.781 1.00 51.97 207 PHE A C 1
ATOM 1554 O O . PHE A 1 207 ? 18.891 2.142 4.699 1.00 51.97 207 PHE A O 1
ATOM 1561 N N . GLY A 1 208 ? 20.303 1.893 6.437 1.00 54.03 208 GLY A N 1
ATOM 1562 C CA . GLY A 1 208 ? 20.808 0.551 6.106 1.00 54.03 208 GLY A CA 1
ATOM 1563 C C . GLY A 1 208 ? 21.148 0.258 4.632 1.00 54.03 208 GLY A C 1
ATOM 1564 O O . GLY A 1 208 ? 21.213 1.132 3.774 1.00 54.03 208 GLY A O 1
ATOM 1565 N N . THR A 1 209 ? 21.398 -1.017 4.340 1.00 60.44 209 THR A N 1
ATOM 1566 C CA . THR A 1 209 ? 21.700 -1.539 2.998 1.00 60.44 209 THR A CA 1
ATOM 1567 C C . THR A 1 209 ? 20.499 -2.308 2.451 1.00 60.44 209 THR A C 1
ATOM 1569 O O . THR A 1 209 ? 20.599 -3.507 2.201 1.00 60.44 209 THR A O 1
ATOM 1572 N N . ILE A 1 210 ? 19.338 -1.657 2.315 1.00 72.50 210 ILE A N 1
ATOM 1573 C CA . ILE A 1 210 ? 18.232 -2.280 1.578 1.00 72.50 210 ILE A CA 1
ATOM 1574 C C . ILE A 1 210 ? 18.649 -2.428 0.114 1.00 72.50 210 ILE A C 1
ATOM 1576 O O . ILE A 1 210 ? 19.058 -1.457 -0.535 1.00 72.50 210 ILE A O 1
ATOM 1580 N N . GLU A 1 211 ? 18.545 -3.650 -0.404 1.00 82.12 211 GLU A N 1
ATOM 1581 C CA . GLU A 1 211 ? 18.790 -3.918 -1.814 1.00 82.12 211 GLU A CA 1
ATOM 1582 C C . GLU A 1 211 ? 17.730 -3.211 -2.660 1.00 82.12 211 GLU A C 1
ATOM 1584 O O . GLU A 1 211 ? 16.550 -3.178 -2.327 1.00 82.12 211 GLU A O 1
ATOM 1589 N N . SER A 1 212 ? 18.146 -2.584 -3.755 1.00 88.31 212 SER A N 1
ATOM 1590 C CA . SER A 1 212 ? 17.213 -1.869 -4.622 1.00 88.31 212 SER A CA 1
ATOM 1591 C C . SER A 1 212 ? 16.403 -2.860 -5.459 1.00 88.31 212 SER A C 1
ATOM 1593 O O . SER A 1 212 ? 16.983 -3.652 -6.194 1.00 88.31 212 SER A O 1
ATOM 1595 N N . GLY A 1 213 ? 15.079 -2.732 -5.453 1.00 92.94 213 GLY A N 1
ATOM 1596 C CA . GLY A 1 213 ? 14.165 -3.557 -6.238 1.00 92.94 213 GLY A CA 1
ATOM 1597 C C . GLY A 1 213 ? 12.896 -3.930 -5.479 1.00 92.94 213 GLY A C 1
ATOM 1598 O O . GLY A 1 213 ? 12.671 -3.504 -4.342 1.00 92.94 213 GLY A O 1
ATOM 1599 N N . ASN A 1 214 ? 12.059 -4.726 -6.138 1.00 96.62 214 ASN A N 1
ATOM 1600 C CA . ASN A 1 214 ? 10.904 -5.364 -5.526 1.00 96.62 214 ASN A CA 1
ATOM 1601 C C . ASN A 1 214 ? 11.331 -6.563 -4.671 1.00 96.62 214 ASN A C 1
ATOM 1603 O O . ASN A 1 214 ? 12.040 -7.449 -5.152 1.00 96.62 214 ASN A O 1
ATOM 1607 N N . GLN A 1 215 ? 10.903 -6.575 -3.412 1.00 95.38 215 GLN A N 1
ATOM 1608 C CA . GLN A 1 215 ? 11.320 -7.556 -2.417 1.00 95.38 215 GLN A CA 1
ATOM 1609 C C . GLN A 1 215 ? 10.312 -7.673 -1.271 1.00 95.38 215 GLN A C 1
ATOM 1611 O O . GLN A 1 215 ? 9.437 -6.819 -1.093 1.00 95.38 215 GLN A O 1
ATOM 1616 N N . THR A 1 216 ? 10.516 -8.691 -0.439 1.00 95.62 216 THR A N 1
ATOM 1617 C CA . THR A 1 216 ? 9.951 -8.774 0.909 1.00 95.62 216 THR A CA 1
ATOM 1618 C C . THR A 1 216 ? 11.038 -8.474 1.936 1.00 95.62 216 THR A C 1
ATOM 1620 O O . THR A 1 216 ? 12.039 -9.189 1.985 1.00 95.62 216 THR A O 1
ATOM 1623 N N . SER A 1 217 ? 10.859 -7.445 2.758 1.00 94.19 217 SER A N 1
ATOM 1624 C CA . SER A 1 217 ? 11.812 -7.094 3.817 1.00 94.19 217 SER A CA 1
ATOM 1625 C C . SER A 1 217 ? 11.097 -6.465 5.017 1.00 94.19 217 SER A C 1
ATOM 1627 O O . SER A 1 217 ? 9.866 -6.407 5.041 1.00 94.19 217 SER A O 1
ATOM 1629 N N . ALA A 1 218 ? 11.852 -6.044 6.034 1.00 94.25 218 ALA A N 1
ATOM 1630 C CA . ALA A 1 218 ? 11.288 -5.345 7.184 1.00 94.25 218 ALA A CA 1
ATOM 1631 C C . ALA A 1 218 ? 10.579 -4.050 6.757 1.00 94.25 218 ALA A C 1
ATOM 1633 O O . ALA A 1 218 ? 10.983 -3.383 5.801 1.00 94.25 218 ALA A O 1
ATOM 1634 N N . ILE A 1 219 ? 9.534 -3.664 7.487 1.00 93.75 219 ILE A N 1
ATOM 1635 C CA . ILE A 1 219 ? 8.861 -2.385 7.281 1.00 93.75 219 ILE A CA 1
ATOM 1636 C C . ILE A 1 219 ? 9.866 -1.279 7.618 1.00 93.75 219 ILE A C 1
ATOM 1638 O O . ILE A 1 219 ? 10.421 -1.211 8.720 1.00 93.75 219 ILE A O 1
ATOM 1642 N N . GLN A 1 220 ? 10.108 -0.396 6.655 1.00 87.56 220 GLN A N 1
ATOM 1643 C CA . GLN A 1 220 ? 10.888 0.818 6.856 1.00 87.56 220 GLN A CA 1
ATOM 1644 C C . GLN A 1 220 ? 10.523 1.878 5.819 1.00 87.56 220 GLN A C 1
ATOM 1646 O O . GLN A 1 220 ? 10.197 1.566 4.672 1.00 87.56 220 GLN A O 1
ATOM 1651 N N . GLY A 1 221 ? 10.605 3.146 6.219 1.00 84.56 221 GLY A N 1
ATOM 1652 C CA . GLY A 1 221 ? 10.593 4.267 5.286 1.00 84.56 221 GLY A CA 1
ATOM 1653 C C . GLY A 1 221 ? 11.905 4.388 4.506 1.00 84.56 221 GLY A C 1
ATOM 1654 O O . GLY A 1 221 ? 12.900 3.720 4.795 1.00 84.56 221 GLY A O 1
ATOM 1655 N N . LYS A 1 222 ? 11.918 5.283 3.516 1.00 81.38 222 LYS A N 1
ATOM 1656 C CA . LYS A 1 222 ? 13.143 5.634 2.778 1.00 81.38 222 LYS A CA 1
ATOM 1657 C C . LYS A 1 222 ? 13.912 6.799 3.407 1.00 81.38 222 LYS A C 1
ATOM 1659 O O . LYS A 1 222 ? 15.105 6.935 3.145 1.00 81.38 222 LYS A O 1
ATOM 1664 N N . VAL A 1 223 ? 13.240 7.613 4.227 1.00 76.44 223 VAL A N 1
ATOM 1665 C CA . VAL A 1 223 ? 13.771 8.830 4.864 1.00 76.44 223 VAL A CA 1
ATOM 1666 C C . VAL A 1 223 ? 13.440 8.824 6.356 1.00 76.44 223 VAL A C 1
ATOM 1668 O O . VAL A 1 223 ? 12.329 8.459 6.736 1.00 76.44 223 VAL A O 1
ATOM 1671 N N . TRP A 1 224 ? 14.396 9.198 7.210 1.00 71.31 224 TRP A N 1
ATOM 1672 C CA . TRP A 1 224 ? 14.178 9.339 8.654 1.00 71.31 224 TRP A CA 1
ATOM 1673 C C . TRP A 1 224 ? 14.129 10.821 9.056 1.00 71.31 224 TRP A C 1
ATOM 1675 O O . TRP A 1 224 ? 14.975 11.583 8.577 1.00 71.31 224 TRP A O 1
ATOM 1685 N N . PRO A 1 225 ? 13.247 11.224 9.987 1.00 77.94 225 PRO A N 1
ATOM 1686 C CA . PRO A 1 225 ? 12.135 10.449 10.546 1.00 77.94 225 PRO A CA 1
ATOM 1687 C C . PRO A 1 225 ? 10.961 10.314 9.560 1.00 77.94 225 PRO A C 1
ATOM 1689 O O . PRO A 1 225 ? 10.810 11.125 8.645 1.00 77.94 225 PRO A O 1
ATOM 1692 N N . SER A 1 226 ? 10.163 9.259 9.734 1.00 84.06 226 SER A N 1
ATOM 1693 C CA . SER A 1 226 ? 8.891 9.051 9.034 1.00 84.06 226 SER A CA 1
ATOM 1694 C C . SER A 1 226 ? 7.841 8.568 10.025 1.00 84.06 226 SER A C 1
ATOM 1696 O O . SER A 1 226 ? 8.143 7.693 10.841 1.00 84.06 226 SER A O 1
ATOM 1698 N N . HIS A 1 227 ? 6.610 9.039 9.857 1.00 88.62 227 HIS A N 1
ATOM 1699 C CA . HIS A 1 227 ? 5.428 8.419 10.442 1.00 88.62 227 HIS A CA 1
ATOM 1700 C C . HIS A 1 227 ? 4.844 7.371 9.485 1.00 88.62 227 HIS A C 1
ATOM 1702 O O . HIS A 1 227 ? 5.169 7.329 8.293 1.00 88.62 227 HIS A O 1
ATOM 1708 N N . TYR A 1 228 ? 3.972 6.513 10.011 1.00 94.00 228 TYR A N 1
ATOM 1709 C CA . TYR A 1 228 ? 3.381 5.401 9.273 1.00 94.00 228 TYR A CA 1
ATOM 1710 C C . TYR A 1 228 ? 1.861 5.533 9.205 1.00 94.00 228 TYR A C 1
ATOM 1712 O O . TYR A 1 228 ? 1.197 5.772 10.211 1.00 94.00 228 TYR A O 1
ATOM 1720 N N . ILE A 1 229 ? 1.312 5.332 8.012 1.00 96.12 229 ILE A N 1
ATOM 1721 C CA . ILE A 1 229 ? -0.119 5.208 7.751 1.00 96.12 229 ILE A CA 1
ATOM 1722 C C . ILE A 1 229 ? -0.417 3.731 7.472 1.00 96.12 229 ILE A C 1
ATOM 1724 O O . ILE A 1 229 ? 0.178 3.144 6.565 1.00 96.12 229 ILE A O 1
ATOM 1728 N N . LEU A 1 230 ? -1.363 3.141 8.198 1.00 97.50 230 LEU A N 1
ATOM 1729 C CA . LEU A 1 230 ? -1.978 1.863 7.839 1.00 97.50 230 LEU A CA 1
ATOM 1730 C C . LEU A 1 230 ? -3.306 2.133 7.129 1.00 97.50 230 LEU A C 1
ATOM 1732 O O . LEU A 1 230 ? -4.178 2.803 7.681 1.00 97.50 230 LEU A O 1
ATOM 1736 N N . ILE A 1 231 ? -3.476 1.581 5.929 1.00 97.88 231 ILE A N 1
ATOM 1737 C CA . ILE A 1 231 ? -4.689 1.709 5.115 1.00 97.88 231 ILE A CA 1
ATOM 1738 C C . ILE A 1 231 ? -5.246 0.299 4.867 1.00 97.88 231 ILE A C 1
ATOM 1740 O O . ILE A 1 231 ? -4.738 -0.427 4.003 1.00 97.88 231 ILE A O 1
ATOM 1744 N N . PRO A 1 232 ? -6.271 -0.129 5.623 1.00 97.25 232 PRO A N 1
ATOM 1745 C CA . PRO A 1 232 ? -6.794 -1.480 5.505 1.00 97.25 232 PRO A CA 1
ATOM 1746 C C . PRO A 1 232 ? -7.525 -1.725 4.181 1.00 97.25 232 PRO A C 1
ATOM 1748 O O . PRO A 1 232 ? -8.349 -0.917 3.749 1.00 97.25 232 PRO A O 1
ATOM 1751 N N . LEU A 1 233 ? -7.320 -2.908 3.593 1.00 96.69 233 LEU A N 1
ATOM 1752 C CA . LEU A 1 233 ? -8.072 -3.404 2.425 1.00 96.69 233 LEU A CA 1
ATOM 1753 C C . LEU A 1 233 ? -9.506 -3.860 2.749 1.00 96.69 233 LEU A C 1
ATOM 1755 O O . LEU A 1 233 ? -10.159 -4.494 1.929 1.00 96.69 233 LEU A O 1
ATOM 1759 N N . GLY A 1 234 ? -9.991 -3.635 3.963 1.00 93.19 234 GLY A N 1
ATOM 1760 C CA . GLY A 1 234 ? -11.283 -4.141 4.409 1.00 93.19 234 GLY A CA 1
ATOM 1761 C C . GLY A 1 234 ? -11.335 -4.320 5.916 1.00 93.19 234 GLY A C 1
ATOM 1762 O O . GLY A 1 234 ? -10.322 -4.185 6.610 1.00 93.19 234 GLY A O 1
ATOM 1763 N N . GLN A 1 235 ? -12.501 -4.718 6.419 1.00 86.44 235 GLN A N 1
ATOM 1764 C CA . GLN A 1 235 ? -12.683 -5.047 7.833 1.00 86.44 235 GLN A CA 1
ATOM 1765 C C . GLN A 1 235 ? -11.687 -6.106 8.308 1.00 86.44 235 GLN A C 1
ATOM 1767 O O . GLN A 1 235 ? -11.243 -6.966 7.535 1.00 86.44 235 GLN A O 1
ATOM 1772 N N . SER A 1 236 ? -11.348 -6.051 9.596 1.00 77.50 236 SER A N 1
ATOM 1773 C CA . SER A 1 236 ? -10.465 -7.040 10.193 1.00 77.50 236 SER A CA 1
ATOM 1774 C C . SER A 1 236 ? -11.102 -8.418 10.250 1.00 77.50 236 SER A C 1
ATOM 1776 O O . SER A 1 236 ? -12.152 -8.605 10.867 1.00 77.50 236 SER A O 1
ATOM 1778 N N . ARG A 1 237 ? -10.437 -9.409 9.645 1.00 68.00 237 ARG A N 1
ATOM 1779 C CA . ARG A 1 237 ? -10.820 -10.817 9.743 1.00 68.00 237 ARG A CA 1
ATOM 1780 C C . ARG A 1 237 ? -10.815 -11.219 11.218 1.00 68.00 237 ARG A C 1
ATOM 1782 O O . ARG A 1 237 ? -9.775 -11.255 11.864 1.00 68.00 237 ARG A O 1
ATOM 1789 N N . GLY A 1 238 ? -12.000 -11.498 11.756 1.00 56.41 238 GLY A N 1
ATOM 1790 C CA . GLY A 1 238 ? -12.174 -11.931 13.143 1.00 56.41 238 GLY A CA 1
ATOM 1791 C C . GLY A 1 238 ? -12.478 -10.830 14.163 1.00 56.41 238 GLY A C 1
ATOM 1792 O O . GLY A 1 238 ? -12.613 -11.170 15.339 1.00 56.41 238 GLY A O 1
ATOM 1793 N N . ARG A 1 239 ? -12.640 -9.559 13.758 1.00 52.34 239 ARG A N 1
ATOM 1794 C CA . ARG A 1 239 ? -13.226 -8.509 14.612 1.00 52.34 239 ARG A CA 1
ATOM 1795 C C . ARG A 1 239 ? -14.706 -8.377 14.263 1.00 52.34 239 ARG A C 1
ATOM 1797 O O . ARG A 1 239 ? -15.056 -7.918 13.182 1.00 52.34 239 ARG A O 1
ATOM 1804 N N . VAL A 1 240 ? -15.575 -8.822 15.165 1.00 51.97 240 VAL A N 1
ATOM 1805 C CA . VAL A 1 240 ? -17.025 -8.652 15.022 1.00 51.97 240 VAL A CA 1
ATOM 1806 C C . VAL A 1 240 ? -17.428 -7.422 15.821 1.00 51.97 240 VAL A C 1
ATOM 1808 O O . VAL A 1 240 ? -17.250 -7.389 17.038 1.00 51.97 240 VAL A O 1
ATOM 1811 N N . THR A 1 241 ? -17.994 -6.421 15.152 1.00 51.78 241 THR A N 1
ATOM 1812 C CA . THR A 1 241 ? -18.681 -5.330 15.846 1.00 51.78 241 THR A CA 1
ATOM 1813 C C . THR A 1 241 ? -20.041 -5.847 16.291 1.00 51.78 241 THR A C 1
ATOM 1815 O O . THR A 1 241 ? -20.930 -6.075 15.474 1.00 51.78 241 THR A O 1
ATOM 1818 N N . VAL A 1 242 ? -20.201 -6.077 17.592 1.00 54.66 242 VAL A N 1
ATOM 1819 C CA . VAL A 1 242 ? -21.498 -6.425 18.177 1.00 54.66 242 VAL A CA 1
ATOM 1820 C C . VAL A 1 242 ? -22.186 -5.126 18.568 1.00 54.66 242 VAL A C 1
ATOM 1822 O O . VAL A 1 242 ? -21.686 -4.400 19.415 1.00 54.66 242 VAL A O 1
ATOM 1825 N N . THR A 1 243 ? -23.334 -4.815 17.976 1.00 55.00 243 THR A N 1
ATOM 1826 C CA . THR A 1 243 ? -24.146 -3.665 18.396 1.00 55.00 243 THR A CA 1
ATOM 1827 C C . THR A 1 243 ? -25.346 -4.174 19.180 1.00 55.00 243 THR A C 1
ATOM 1829 O O . THR A 1 243 ? -26.075 -5.048 18.714 1.00 55.00 243 THR A O 1
ATOM 1832 N N . LYS A 1 244 ? -25.561 -3.646 20.387 1.00 59.09 244 LYS A N 1
ATOM 1833 C CA . LYS A 1 244 ? -26.719 -3.984 21.220 1.00 59.09 244 LYS A CA 1
ATOM 1834 C C . LYS A 1 244 ? -27.727 -2.837 21.142 1.00 59.09 244 LYS A C 1
ATOM 1836 O O . LYS A 1 244 ? -27.471 -1.761 21.667 1.00 59.09 244 LYS A O 1
ATOM 1841 N N . ALA A 1 245 ? -28.861 -3.065 20.481 1.00 61.59 245 ALA A N 1
ATOM 1842 C CA . ALA A 1 245 ? -29.938 -2.086 20.315 1.00 61.59 245 ALA A CA 1
ATOM 1843 C C . ALA A 1 245 ? -31.246 -2.623 20.922 1.00 61.59 245 ALA A C 1
ATOM 1845 O O . ALA A 1 245 ? -31.573 -3.791 20.734 1.00 61.59 245 ALA A O 1
ATOM 1846 N N . SER A 1 246 ? -31.952 -1.790 21.694 1.00 63.72 246 SER A N 1
ATOM 1847 C CA . SER A 1 246 ? -33.291 -2.068 22.244 1.00 63.72 246 SER A CA 1
ATOM 1848 C C . SER A 1 246 ? -34.211 -0.926 21.838 1.00 63.72 246 SER A C 1
ATOM 1850 O O . SER A 1 246 ? -33.803 0.232 21.876 1.00 63.72 246 SER A O 1
ATOM 1852 N N . SER A 1 247 ? -35.445 -1.247 21.458 1.00 68.06 247 SER A N 1
ATOM 1853 C CA . SER A 1 247 ? -36.503 -0.265 21.201 1.00 68.06 247 SER A CA 1
ATOM 1854 C C . SER A 1 247 ? -37.257 0.155 22.470 1.00 68.06 247 SER A C 1
ATOM 1856 O O . SER A 1 247 ? -38.147 0.994 22.387 1.00 68.06 247 SER A O 1
ATOM 1858 N N . ASP A 1 248 ? -36.943 -0.449 23.619 1.00 74.19 248 ASP A N 1
ATOM 1859 C CA . ASP A 1 248 ? -37.541 -0.142 24.920 1.00 74.19 248 ASP A CA 1
ATOM 1860 C C . ASP A 1 248 ? -36.605 0.769 25.742 1.00 74.19 248 ASP A C 1
ATOM 1862 O O . ASP A 1 248 ? -35.542 0.299 26.178 1.00 74.19 248 ASP A O 1
ATOM 1866 N N . PRO A 1 249 ? -36.986 2.043 25.976 1.00 67.88 249 PRO A N 1
ATOM 1867 C CA . PRO A 1 249 ? -36.191 2.998 26.742 1.00 67.88 249 PRO A CA 1
ATOM 1868 C C . PRO A 1 249 ? -35.911 2.536 28.174 1.00 67.88 249 PRO A C 1
ATOM 1870 O O . PRO A 1 249 ? -34.837 2.815 28.698 1.00 67.88 249 PRO A O 1
ATOM 1873 N N . ALA A 1 250 ? -36.822 1.776 28.796 1.00 69.94 250 ALA A N 1
ATOM 1874 C CA . ALA A 1 250 ? -36.677 1.319 30.180 1.00 69.94 250 ALA A CA 1
ATOM 1875 C C . ALA A 1 250 ? -35.507 0.336 30.370 1.00 69.94 250 ALA A C 1
ATOM 1877 O O . ALA A 1 250 ? -35.036 0.127 31.486 1.00 69.94 250 ALA A O 1
ATOM 1878 N N . VAL A 1 251 ? -35.029 -0.270 29.278 1.00 64.94 251 VAL A N 1
ATOM 1879 C CA . VAL A 1 251 ? -33.902 -1.211 29.277 1.00 64.94 251 VAL A CA 1
ATOM 1880 C C . VAL A 1 251 ? -32.562 -0.496 29.061 1.00 64.94 251 VAL A C 1
ATOM 1882 O O . VAL A 1 251 ? -31.531 -1.002 29.512 1.00 64.94 251 VAL A O 1
ATOM 1885 N N . THR A 1 252 ? -32.567 0.661 28.390 1.00 65.56 252 THR A N 1
ATOM 1886 C CA . THR A 1 252 ? -31.370 1.442 28.036 1.00 65.56 252 THR A CA 1
ATOM 1887 C C . THR A 1 252 ? -31.074 2.580 29.012 1.00 65.56 252 THR A C 1
ATOM 1889 O O . THR A 1 252 ? -29.907 2.924 29.191 1.00 65.56 252 THR A O 1
ATOM 1892 N N . ASP A 1 253 ? -32.093 3.158 29.657 1.00 60.44 253 ASP A N 1
ATOM 1893 C CA . ASP A 1 253 ? -31.922 4.320 30.536 1.00 60.44 253 ASP A CA 1
ATOM 1894 C C . ASP A 1 253 ? -31.320 3.920 31.891 1.00 60.44 253 ASP A C 1
ATOM 1896 O O . ASP A 1 253 ? -31.894 3.145 32.655 1.00 60.44 253 ASP A O 1
ATOM 1900 N N . GLY A 1 254 ? -30.122 4.430 32.191 1.00 62.69 254 GLY A N 1
ATOM 1901 C CA . GLY A 1 254 ? -29.422 4.187 33.460 1.00 62.69 254 GLY A CA 1
ATOM 1902 C C . GLY A 1 254 ? -28.899 2.757 33.669 1.00 62.69 254 GLY A C 1
ATOM 1903 O O . GLY A 1 254 ? -28.287 2.477 34.702 1.00 62.69 254 GLY A O 1
ATOM 1904 N N . ASN A 1 255 ? -29.094 1.849 32.707 1.00 65.62 255 ASN A N 1
ATOM 1905 C CA . ASN A 1 255 ? -28.672 0.458 32.819 1.00 65.62 255 ASN A CA 1
ATOM 1906 C C . ASN A 1 255 ? -27.222 0.264 32.354 1.00 65.62 255 ASN A C 1
ATOM 1908 O O . ASN A 1 255 ? -26.943 0.036 31.177 1.00 65.62 255 ASN A O 1
ATOM 1912 N N . THR A 1 256 ? -26.287 0.271 33.300 1.00 60.91 256 THR A N 1
ATOM 1913 C CA . THR A 1 256 ? -24.857 0.043 33.030 1.00 60.91 256 THR A CA 1
ATOM 1914 C C . THR A 1 256 ? -24.548 -1.358 32.483 1.00 60.91 256 THR A C 1
ATOM 1916 O O . THR A 1 256 ? -23.497 -1.548 31.873 1.00 60.91 256 THR A O 1
ATOM 1919 N N . LEU A 1 257 ? -25.473 -2.324 32.610 1.00 60.72 257 LEU A N 1
ATOM 1920 C CA . LEU A 1 257 ? -25.381 -3.672 32.020 1.00 60.72 257 LEU A CA 1
ATOM 1921 C C . LEU A 1 257 ? -25.825 -3.712 30.543 1.00 60.72 257 LEU A C 1
ATOM 1923 O O . LEU A 1 257 ? -25.693 -4.741 29.868 1.00 60.72 257 LEU A O 1
ATOM 1927 N N . TYR A 1 258 ? -26.368 -2.606 30.025 1.00 55.34 258 TYR A N 1
ATOM 1928 C CA . TYR A 1 258 ? -26.727 -2.418 28.618 1.00 55.34 258 TYR A CA 1
ATOM 1929 C C . TYR A 1 258 ? -25.609 -1.716 27.831 1.00 55.34 258 TYR A C 1
ATOM 1931 O O . TYR A 1 258 ? -25.852 -0.935 26.920 1.00 55.34 258 TYR A O 1
ATOM 1939 N N . SER A 1 259 ? -24.357 -1.997 28.172 1.00 56.75 259 SER A N 1
ATOM 1940 C CA . SER A 1 259 ? -23.187 -1.547 27.422 1.00 56.75 259 SER A CA 1
ATOM 1941 C C . SER A 1 259 ? -22.641 -2.708 26.585 1.00 56.75 259 SER A C 1
ATOM 1943 O O . SER A 1 259 ? -22.608 -3.858 27.031 1.00 56.75 259 SER A O 1
ATOM 1945 N N . VAL A 1 260 ? -22.260 -2.436 25.334 1.00 52.97 260 VAL A N 1
ATOM 1946 C CA . VAL A 1 260 ? -21.417 -3.371 24.579 1.00 52.97 260 VAL A CA 1
ATOM 1947 C C . VAL A 1 260 ? -19.997 -3.155 25.091 1.00 52.97 260 VAL A C 1
ATOM 1949 O O . VAL A 1 260 ? -19.500 -2.033 25.046 1.00 52.97 260 VAL A O 1
ATOM 1952 N N . GLY A 1 261 ? -19.369 -4.202 25.627 1.00 55.31 261 GLY A N 1
ATOM 1953 C CA . GLY A 1 261 ? -17.946 -4.158 25.962 1.00 55.31 261 GLY A CA 1
ATOM 1954 C C . GLY A 1 261 ? -17.069 -3.995 24.715 1.00 55.31 261 GLY A C 1
ATOM 1955 O O . GLY A 1 261 ? -17.549 -4.133 23.590 1.00 55.31 261 GLY A O 1
ATOM 1956 N N . GLU A 1 262 ? -15.784 -3.714 24.938 1.00 48.12 262 GLU A N 1
ATOM 1957 C CA . GLU A 1 262 ? -14.733 -3.646 23.910 1.00 48.12 262 GLU A CA 1
ATOM 1958 C C . GLU A 1 262 ? -14.884 -4.746 22.831 1.00 48.12 262 GLU A C 1
ATOM 1960 O O . GLU A 1 262 ? -15.246 -5.884 23.153 1.00 48.12 262 GLU A O 1
ATOM 1965 N N . PRO A 1 263 ? -14.607 -4.444 21.550 1.00 46.88 263 PRO A N 1
ATOM 1966 C CA . PRO A 1 263 ? -14.778 -5.389 20.451 1.00 46.88 263 PRO A CA 1
ATOM 1967 C C . PRO A 1 263 ? -13.989 -6.686 20.676 1.00 46.88 263 PRO A C 1
ATOM 1969 O O . PRO A 1 263 ? -12.788 -6.675 20.938 1.00 46.88 263 PRO A O 1
ATOM 1972 N N . TYR A 1 264 ? -14.674 -7.820 20.523 1.00 42.84 264 TYR A N 1
ATOM 1973 C CA . TYR A 1 264 ? -14.113 -9.148 20.759 1.00 42.84 264 TYR A CA 1
ATOM 1974 C C . TYR A 1 264 ? -13.457 -9.718 19.494 1.00 42.84 264 TYR A C 1
ATOM 1976 O O . TYR A 1 264 ? -14.021 -9.660 18.398 1.00 42.84 264 TYR A O 1
ATOM 1984 N N . THR A 1 265 ? -12.290 -10.342 19.655 1.00 42.00 265 THR A N 1
ATOM 1985 C CA . THR A 1 265 ? -11.663 -11.194 18.636 1.00 42.00 265 THR A CA 1
ATOM 1986 C C . THR A 1 265 ? -12.254 -12.608 18.678 1.00 42.00 265 THR A C 1
ATOM 1988 O O . THR A 1 265 ? -12.408 -13.221 19.742 1.00 42.00 265 THR A O 1
ATOM 1991 N N . ALA A 1 266 ? -12.595 -13.144 17.501 1.00 41.97 266 ALA A N 1
ATOM 1992 C CA . ALA A 1 266 ? -13.336 -14.398 17.309 1.00 41.97 266 ALA A CA 1
ATOM 1993 C C . ALA A 1 266 ? -12.676 -15.664 17.908 1.00 41.97 266 ALA A C 1
ATOM 1995 O O . ALA A 1 266 ? -13.335 -16.694 18.049 1.00 41.97 266 ALA A O 1
ATOM 1996 N N . SER A 1 267 ? -11.410 -15.600 18.330 1.00 38.59 267 SER A N 1
ATOM 1997 C CA . SER A 1 267 ? -10.688 -16.694 18.999 1.00 38.59 267 SER A CA 1
ATOM 1998 C C . SER A 1 267 ? -11.204 -17.027 20.410 1.00 38.59 267 SER A C 1
ATOM 2000 O O . SER A 1 267 ? -10.817 -18.042 20.987 1.00 38.59 267 SER A O 1
ATOM 2002 N N . SER A 1 268 ? -12.111 -16.220 20.969 1.00 37.53 268 SER A N 1
ATOM 2003 C CA . SER A 1 268 ? -12.660 -16.389 22.324 1.00 37.53 268 SER A CA 1
ATOM 2004 C C . SER A 1 268 ? -14.007 -17.137 22.396 1.00 37.53 268 SER A C 1
ATOM 2006 O O . SER A 1 268 ? -14.460 -17.499 23.487 1.00 37.53 268 SER A O 1
ATOM 2008 N N . LEU A 1 269 ? -14.643 -17.443 21.257 1.00 39.06 269 LEU A N 1
ATOM 2009 C CA . LEU A 1 269 ? -16.025 -17.949 21.226 1.00 39.06 269 LEU A CA 1
ATOM 2010 C C . LEU A 1 269 ? -16.193 -19.428 21.618 1.00 39.06 269 LEU A C 1
ATOM 2012 O O . LEU A 1 269 ? -17.300 -19.851 21.952 1.00 39.06 269 LEU A O 1
ATOM 2016 N N . THR A 1 270 ? -15.124 -20.224 21.687 1.00 35.62 270 THR A N 1
ATOM 2017 C CA . THR A 1 270 ? -15.245 -21.667 21.980 1.00 35.62 270 THR A CA 1
ATOM 2018 C C . THR A 1 270 ? -15.363 -21.998 23.475 1.00 35.62 270 THR A C 1
ATOM 2020 O O . THR A 1 270 ? -15.661 -23.141 23.824 1.00 35.62 270 THR A O 1
ATOM 2023 N N . ARG A 1 271 ? -15.158 -21.035 24.391 1.00 34.81 271 ARG A N 1
ATOM 2024 C CA . ARG A 1 271 ? -15.125 -21.312 25.847 1.00 34.81 271 ARG A CA 1
ATOM 2025 C C . ARG A 1 271 ? -16.351 -20.831 26.633 1.00 34.81 271 ARG A C 1
ATOM 2027 O O . ARG A 1 271 ? -16.604 -21.361 27.713 1.00 34.81 271 ARG A O 1
ATOM 2034 N N . ALA A 1 272 ? -17.141 -19.897 26.100 1.00 35.91 272 ALA A N 1
ATOM 2035 C CA . ALA A 1 272 ? -18.291 -19.326 26.814 1.00 35.91 272 ALA A CA 1
ATOM 2036 C C . ALA A 1 272 ? -19.575 -20.178 26.725 1.00 35.91 272 ALA A C 1
ATOM 2038 O O . ALA A 1 272 ? -20.391 -20.158 27.643 1.00 35.91 272 ALA A O 1
ATOM 2039 N N . ALA A 1 273 ? -19.738 -21.002 25.683 1.00 34.66 273 ALA A N 1
ATOM 2040 C CA . ALA A 1 273 ? -20.969 -21.775 25.469 1.00 34.66 273 ALA A CA 1
ATOM 2041 C C . ALA A 1 273 ? -21.111 -23.035 26.354 1.00 34.66 273 ALA A C 1
ATOM 2043 O O . ALA A 1 273 ? -22.146 -23.699 26.315 1.00 34.66 273 ALA A O 1
ATOM 2044 N N . ARG A 1 274 ? -20.097 -23.392 27.162 1.00 36.00 274 ARG A N 1
ATOM 2045 C CA . ARG A 1 274 ? -20.089 -24.655 27.932 1.00 36.00 274 ARG A CA 1
ATOM 2046 C C . ARG A 1 274 ? -20.387 -24.515 29.430 1.00 36.00 274 ARG A C 1
ATOM 2048 O O . ARG A 1 274 ? -20.334 -25.521 30.128 1.00 36.00 274 ARG A O 1
ATOM 2055 N N . ARG A 1 275 ? -20.701 -23.315 29.943 1.00 37.62 275 ARG A N 1
ATOM 2056 C CA . ARG A 1 275 ? -20.883 -23.086 31.397 1.00 37.62 275 ARG A CA 1
ATOM 2057 C C . ARG A 1 275 ? -22.292 -22.716 31.878 1.00 37.62 275 ARG A C 1
ATOM 2059 O O . ARG A 1 275 ? -22.446 -22.471 33.066 1.00 37.62 275 ARG A O 1
ATOM 2066 N N . THR A 1 276 ? -23.320 -22.739 31.029 1.00 40.31 276 THR A N 1
ATOM 2067 C CA . THR A 1 276 ? -24.693 -22.344 31.425 1.00 40.31 276 THR A CA 1
ATOM 2068 C C . THR A 1 276 ? -25.762 -23.430 31.253 1.00 40.31 276 THR A C 1
ATOM 2070 O O . THR A 1 276 ? -26.940 -23.120 31.110 1.00 40.31 276 THR A O 1
ATOM 2073 N N . ARG A 1 277 ? -25.406 -24.721 31.328 1.00 38.00 277 ARG A N 1
ATOM 2074 C CA . ARG A 1 277 ? -26.407 -25.789 31.525 1.00 38.00 277 ARG A CA 1
ATOM 2075 C C . ARG A 1 277 ? -26.210 -26.458 32.882 1.00 38.00 277 ARG A C 1
ATOM 2077 O O . ARG A 1 277 ? -25.250 -27.202 33.046 1.00 38.00 277 ARG A O 1
ATOM 2084 N N . GLY A 1 278 ? -27.132 -26.204 33.814 1.00 31.78 278 GLY A N 1
ATOM 2085 C CA . GLY A 1 278 ? -27.303 -27.019 35.020 1.00 31.78 278 GLY A CA 1
ATOM 2086 C C . GLY A 1 278 ? -27.657 -26.256 36.298 1.00 31.78 278 GLY A C 1
ATOM 2087 O O . GLY A 1 278 ? -26.868 -26.275 37.231 1.00 31.78 278 GLY A O 1
ATOM 2088 N N . CYS A 1 279 ? -28.828 -25.618 36.344 1.00 37.50 279 CYS A N 1
ATOM 2089 C CA . CYS A 1 279 ? -29.597 -25.437 37.581 1.00 37.50 279 CYS A CA 1
ATOM 2090 C C . CYS A 1 279 ? -31.086 -25.388 37.213 1.00 37.50 279 CYS A C 1
ATOM 2092 O O . CYS A 1 279 ? -31.608 -24.335 36.853 1.00 37.50 279 CYS A O 1
ATOM 2094 N N . ALA A 1 280 ? -31.709 -26.562 37.225 1.00 36.28 280 ALA A N 1
ATOM 2095 C CA . ALA A 1 280 ? -33.123 -26.820 37.479 1.00 36.28 280 ALA A CA 1
ATOM 2096 C C . ALA A 1 280 ? -33.233 -28.308 37.826 1.00 36.28 280 ALA A C 1
ATOM 2098 O O . ALA A 1 280 ? -32.619 -29.109 37.080 1.00 36.28 280 ALA A O 1
#

Radius of gyration: 25.59 Å; Cα contacts (8 Å, |Δi|>4): 503; chains: 1; bounding box: 60×84×86 Å

Solvent-accessible surface area (backbone atoms only — not comparable to full-atom values): 16218 Å² total; per-residue (Å²): 136,89,86,80,92,84,87,89,83,83,87,83,86,84,84,87,81,81,78,80,63,67,62,63,67,66,58,73,79,74,50,78,56,49,24,86,80,36,88,32,29,56,19,73,68,25,57,40,50,43,68,38,41,39,47,53,49,62,77,33,70,88,50,57,33,49,40,69,16,38,44,45,55,75,92,65,21,53,100,56,60,31,41,52,61,59,91,74,95,58,63,56,9,23,36,22,37,17,41,50,40,47,47,38,35,74,38,63,22,44,37,67,59,51,32,51,80,55,78,36,54,58,79,44,50,72,40,60,60,44,41,32,62,77,62,38,23,28,20,39,64,25,77,37,69,69,53,46,29,68,64,60,70,51,48,60,47,17,37,40,35,25,39,49,76,54,59,51,86,60,97,55,45,44,104,84,67,42,47,70,56,50,31,32,25,28,30,57,26,94,49,33,62,45,70,30,23,39,34,20,38,59,65,29,67,88,50,79,85,52,73,60,12,21,44,76,45,66,70,72,52,38,36,75,60,38,31,33,37,43,37,38,36,50,82,59,90,51,59,53,85,74,80,86,83,74,96,50,63,85,61,58,62,89,36,81,86,66,58,71,73,82,79,50,57,62,89,62,65,86,67,69,82,77,76,81,84,86,90,132

pLDDT: mean 76.84, std 22.49, range [29.89, 98.75]

Nearest PDB structures (foldseek):
  4eyz-assembly2_B  TM=7.095E-01  e=6.872E-11  Ruminococcus flavefaciens
  4c5g-assembly1_A  TM=3.814E-01  e=1.669E+00  Drosophila melanogaster
  4c5e-assembly1_B  TM=4.045E-01  e=4.605E+00  Drosophila melanogaster
  4c5e-assembly1_D  TM=3.787E-01  e=4.906E+00  Drosophila melanogaster
  4c5e-assembly1_A  TM=3.768E-01  e=4.906E+00  Drosophila melanogaster

Secondary structure (DSSP, 8-state):
------SSSSSSSSSSSSSTTHHHHHSSSS-TT-BTT-SB-HHHHHT--HHHHHHHHHHTTTSSSSTT-----TTTS-SS-B-TTS--SS--B--HHHHHHHHHHHTT--HHHHHHHTT--TT-TTHHHHHHHHHTB-BEEESSHHHHHHTS---TT-EEEEEESSS-SSSS--TTS-SS--EEEEE--SSTT---EEEEE---SSSTTPPSEEEEE----SSSSEEEEEE-SSS-TTEE------S-HHHHSS-TTSPPPSPEEGGGHHHHTTS-----

Foldseek 3Di:
DDDDDDDDPPPPPPPPPDPPPPVVVVVPPPCLLQQQPFPAAVCVLFVAFLCLLLVLCVVPVPHQQFPPFFADDPVQAPPAAGGPNDDDDGGHHAAFLRVLQVSSVVSVTHVQVLQVVQVHGSRDLCSVVSSCNVRRARKRKFQDPQCQLVVQFADFFWKKKWWAPFFAPDDAAPVRRHSTDIGMFTDHDPGSNDQKTFGAAAQADPDDGDHHGTDIDGDDTSGPPTMMMTRGSDDDDQFDDDDQDDPDVVCVPPDPVSDDPDTDGNVPPPPPVPPPPDDD

Mean predicted aligned error: 13.78 Å